Protein AF-A0A3S4M9G8-F1 (afdb_monomer)

pLDDT: mean 88.02, std 15.08, range [32.12, 98.81]

Foldseek 3Di:
DDPPPPPDDDFDDDFAADQVVQPFDPQLVVVQQVFKKFKFFPADFWKKKWKDAPNDIWIDTRHDTDDPQDFQQPVVVACVVCVVLVSVLVVVCVVVDAARMKMWIWGWFALDDPDPVADADPLGHGRWFLQHQHSDTYIATQWMWGQHPVRDIDTAARQVVVVSCVVSVNHHTDTPDIGGPVCSVPDDQQDADCRNVVVVHDDDPRNGTQWIKMAGRHCPPPVSTPGRSIHTHGDPVLVPDPRRGPGDRGGSVVSVVVVVVVVVVVVVD

Sequence (269 aa):
MNDTALTEFSGYEKMPDSLKKLGLNEGELSKMDKLKWVVTEKIHGANFSFAYENDTLRYAKRREYLDWKDDFFGFQLVVSELEDRMLSLFEHLRTAVSGVRYIVYGELFGGHYPHPEVSAVENVQAVQTGVYYTPDILFYAFDIAIVDESGLKNYMDYETAASYFEQFGISYVKPLFIGKFNEALNFNTRIDSPVPKELGLPDLEHNLIEGVVIKPYNLKDKELLSNRPVIKLKNPEFDEEEKFHKAEKWSLFRISLQKRKVFLLLQKN

Organism: Chryseobacterium gleum (NCBI:txid250)

InterPro domains:
  IPR021122 RNA ligase domain, REL/Rln2 [PF09414] (36-233)

Solvent-accessible surface area (backbone atoms only — not comparable to full-atom values): 15471 Å² total; per-residue (Å²): 133,90,89,80,84,82,82,77,81,79,54,74,80,87,65,39,74,46,73,86,71,63,74,70,53,75,72,46,54,64,52,49,67,74,40,48,25,30,28,24,67,37,79,67,43,43,57,32,31,47,36,40,40,90,97,36,82,44,41,28,44,53,86,45,76,54,58,95,86,57,79,56,73,51,50,64,62,42,44,76,72,41,47,71,41,50,52,53,46,51,57,50,43,59,76,73,44,87,54,57,33,41,32,43,36,28,35,36,29,23,12,38,41,101,44,98,89,47,75,79,45,86,79,49,58,36,55,36,32,58,46,66,51,33,29,53,64,46,62,34,35,75,46,36,36,36,22,34,92,88,65,54,76,42,72,58,27,46,54,62,38,50,54,51,27,63,76,45,74,45,57,51,66,60,74,77,41,76,43,50,41,72,58,58,77,64,55,79,40,93,40,61,56,61,59,21,56,76,73,73,44,80,89,65,87,86,30,42,29,52,16,32,35,38,33,52,25,70,56,80,65,69,82,73,42,100,54,86,73,49,33,34,48,70,19,71,74,51,78,70,45,75,65,45,72,67,53,66,93,65,43,52,68,57,51,57,51,52,49,52,52,52,53,58,55,65,76,74,112

Radius of gyration: 20.2 Å; Cα contacts (8 Å, |Δi|>4): 480; chains: 1; bounding box: 47×49×72 Å

Structure (mmCIF, N/CA/C/O backbone):
data_AF-A0A3S4M9G8-F1
#
_entry.id   AF-A0A3S4M9G8-F1
#
loop_
_atom_site.group_PDB
_atom_site.id
_atom_site.type_symbol
_atom_site.label_atom_id
_atom_site.label_alt_id
_atom_site.label_comp_id
_atom_site.label_asym_id
_atom_site.label_entity_id
_atom_site.label_seq_id
_atom_site.pdbx_PDB_ins_code
_atom_site.Cartn_x
_atom_site.Cartn_y
_atom_site.Cartn_z
_atom_site.occupancy
_atom_site.B_iso_or_equiv
_atom_site.auth_seq_id
_atom_site.auth_comp_id
_atom_site.auth_asym_id
_atom_site.auth_atom_id
_atom_site.pdbx_PDB_model_num
ATOM 1 N N . MET A 1 1 ? -16.554 32.911 11.480 1.00 36.47 1 MET A N 1
ATOM 2 C CA . MET A 1 1 ? -16.513 31.441 11.592 1.00 36.47 1 MET A CA 1
ATOM 3 C C . MET A 1 1 ? -15.194 31.037 10.967 1.00 36.47 1 MET A C 1
ATOM 5 O O . MET A 1 1 ? -15.006 31.315 9.793 1.00 36.47 1 MET A O 1
ATOM 9 N N . ASN A 1 2 ? -14.230 30.614 11.786 1.00 32.12 2 ASN A N 1
ATOM 10 C CA . ASN A 1 2 ? -12.863 30.342 11.338 1.00 32.12 2 ASN A CA 1
ATOM 11 C C . ASN A 1 2 ? -12.832 28.979 10.645 1.00 32.12 2 ASN A C 1
ATOM 13 O O . ASN A 1 2 ? -12.946 27.957 11.312 1.00 32.12 2 ASN A O 1
ATOM 17 N N . ASP A 1 3 ? -12.701 29.003 9.325 1.00 44.84 3 ASP A N 1
ATOM 18 C CA . ASP A 1 3 ? -12.727 27.846 8.429 1.00 44.84 3 ASP A CA 1
ATOM 19 C C . ASP A 1 3 ? -11.301 27.463 7.982 1.00 44.84 3 ASP A C 1
ATOM 21 O O . ASP A 1 3 ? -10.968 27.453 6.800 1.00 44.84 3 ASP A O 1
ATOM 25 N N . THR A 1 4 ? -10.387 27.265 8.939 1.00 42.91 4 THR A N 1
ATOM 26 C CA . THR A 1 4 ? -8.941 27.110 8.656 1.00 42.91 4 THR A CA 1
ATOM 27 C C . THR A 1 4 ? -8.249 26.015 9.473 1.00 42.91 4 THR A C 1
ATOM 29 O O . THR A 1 4 ? -7.106 26.181 9.892 1.00 42.91 4 THR A O 1
ATOM 32 N N . ALA A 1 5 ? -8.897 24.865 9.684 1.00 41.44 5 ALA A N 1
ATOM 33 C CA . ALA A 1 5 ? -8.265 23.750 10.405 1.00 41.44 5 ALA A CA 1
ATOM 34 C C . ALA A 1 5 ? -8.500 22.351 9.803 1.00 41.44 5 ALA A C 1
ATOM 36 O O . ALA A 1 5 ? -8.529 21.375 10.541 1.00 41.44 5 ALA A O 1
ATOM 37 N N . LEU A 1 6 ? -8.636 22.223 8.477 1.00 48.03 6 LEU A N 1
ATOM 38 C CA . LEU A 1 6 ? -8.724 20.904 7.816 1.00 48.03 6 LEU A CA 1
ATOM 39 C C . LEU A 1 6 ? -7.683 20.676 6.707 1.00 48.03 6 LEU A C 1
ATOM 41 O O . LEU A 1 6 ? -7.696 19.651 6.038 1.00 48.03 6 LEU A O 1
ATOM 45 N N . THR A 1 7 ? -6.711 21.572 6.524 1.00 50.12 7 THR A N 1
ATOM 46 C CA . THR A 1 7 ? -5.739 21.481 5.417 1.00 50.12 7 THR A CA 1
ATOM 47 C C . THR A 1 7 ? -4.443 20.741 5.737 1.00 50.12 7 THR A C 1
ATOM 49 O O . THR A 1 7 ? -3.573 20.665 4.870 1.00 50.12 7 THR A O 1
ATOM 52 N N . GLU A 1 8 ? -4.256 20.200 6.943 1.00 68.31 8 GLU A N 1
ATOM 53 C CA . GLU A 1 8 ? -2.979 19.559 7.259 1.00 68.31 8 GLU A CA 1
ATOM 54 C C . GLU A 1 8 ? -2.893 18.177 6.595 1.00 68.31 8 GLU A C 1
ATOM 56 O O . GLU A 1 8 ? -3.681 17.258 6.849 1.00 68.31 8 GLU A O 1
ATOM 61 N N . PHE A 1 9 ? -1.954 18.055 5.657 1.00 80.19 9 PHE A N 1
ATOM 62 C CA . PHE A 1 9 ? -1.581 16.788 5.048 1.00 80.19 9 PHE A CA 1
ATOM 63 C C . PHE A 1 9 ? -1.149 15.809 6.148 1.00 80.19 9 PHE A C 1
ATOM 65 O O . PHE A 1 9 ? -0.267 16.114 6.948 1.00 80.19 9 PHE A O 1
ATOM 72 N N . SER A 1 10 ? -1.736 14.612 6.170 1.00 76.25 10 SER A N 1
ATOM 73 C CA . SER A 1 10 ? -1.365 13.568 7.127 1.00 76.25 10 SER A CA 1
ATOM 74 C C . SER A 1 10 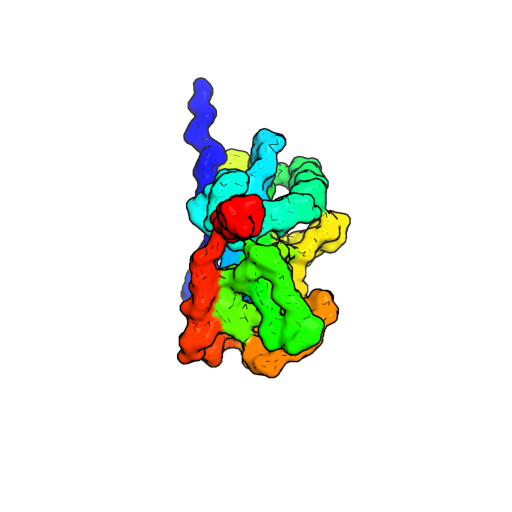? -0.643 12.444 6.398 1.00 76.25 10 SER A C 1
ATOM 76 O O . SER A 1 10 ? -1.274 11.588 5.783 1.00 76.25 10 SER A O 1
ATOM 78 N N . GLY A 1 11 ? 0.688 12.452 6.457 1.00 82.06 11 GLY A N 1
ATOM 79 C CA . GLY A 1 11 ? 1.515 11.420 5.834 1.00 82.06 11 GLY A CA 1
ATOM 80 C C . GLY A 1 11 ? 1.389 10.054 6.508 1.00 82.06 11 GLY A C 1
ATOM 81 O O . GLY A 1 11 ? 0.975 9.945 7.662 1.00 82.06 11 GLY A O 1
ATOM 82 N N . TYR A 1 12 ? 1.800 8.998 5.805 1.00 87.62 12 TYR A N 1
ATOM 83 C CA . TYR A 1 12 ? 1.860 7.654 6.384 1.00 87.62 12 TYR A CA 1
ATOM 84 C C . TYR A 1 12 ? 2.949 7.560 7.469 1.00 87.62 12 TYR A C 1
ATOM 86 O O . TYR A 1 12 ? 4.091 8.013 7.278 1.00 87.62 12 TYR A O 1
ATOM 94 N N . GLU A 1 13 ? 2.630 6.947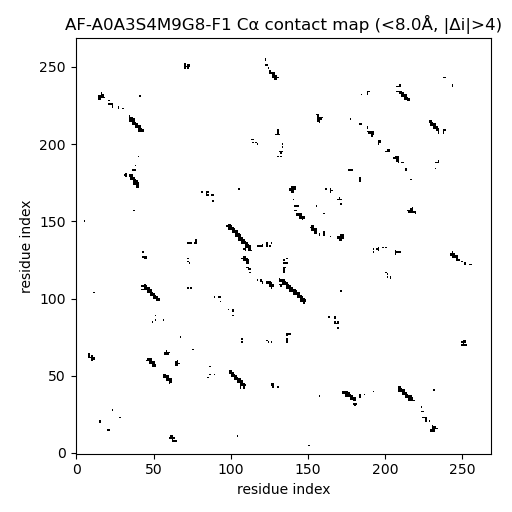 8.609 1.00 89.06 13 GLU A N 1
ATOM 95 C CA . GLU A 1 13 ? 3.522 6.858 9.766 1.00 89.06 13 GLU A CA 1
ATOM 96 C C . GLU A 1 13 ? 4.748 5.981 9.481 1.00 89.06 13 GLU A C 1
ATOM 98 O O . GLU A 1 13 ? 4.767 5.092 8.621 1.00 89.06 13 GLU A O 1
ATOM 103 N N . LYS A 1 14 ? 5.859 6.265 10.169 1.00 87.38 14 LYS A N 1
ATOM 104 C CA . LYS A 1 14 ? 7.031 5.385 10.109 1.00 87.38 14 LYS A CA 1
ATOM 105 C C . LYS A 1 14 ? 6.743 4.144 10.942 1.00 87.38 14 LYS A C 1
ATOM 107 O O . LYS A 1 14 ? 6.368 4.258 12.100 1.00 87.38 14 LYS A O 1
ATOM 112 N N . MET A 1 15 ? 6.982 2.976 10.357 1.00 88.81 15 MET A N 1
ATOM 113 C CA . MET A 1 15 ? 6.857 1.707 11.065 1.00 88.81 15 MET A CA 1
ATOM 114 C C . MET A 1 15 ? 8.166 1.397 11.807 1.00 88.81 15 MET A C 1
ATOM 116 O O . MET A 1 15 ? 9.235 1.460 11.177 1.00 88.81 15 MET A O 1
ATOM 120 N N . PRO A 1 16 ? 8.114 1.073 13.109 1.00 87.19 16 PRO A N 1
ATOM 121 C CA . PRO A 1 16 ? 9.275 0.596 13.843 1.00 87.19 16 PRO A CA 1
ATOM 122 C C . PRO A 1 16 ? 9.747 -0.765 13.320 1.00 87.19 16 PRO A C 1
ATOM 124 O O . PRO A 1 16 ? 8.974 -1.558 12.787 1.00 87.19 16 PRO A O 1
ATOM 127 N N . ASP A 1 17 ? 11.040 -1.028 13.484 1.00 85.12 17 ASP A N 1
ATOM 128 C CA . ASP A 1 17 ? 11.704 -2.285 13.102 1.00 85.12 17 ASP A CA 1
ATOM 129 C C . ASP A 1 17 ? 11.621 -3.377 14.186 1.00 85.12 17 ASP A C 1
ATOM 131 O O . ASP A 1 17 ? 12.183 -4.456 14.037 1.00 85.12 17 ASP A O 1
ATOM 135 N N . SER A 1 18 ? 10.988 -3.078 15.322 1.00 79.38 18 SER A N 1
ATOM 136 C CA . SER A 1 18 ? 10.934 -3.969 16.476 1.00 79.38 18 SER A CA 1
ATOM 137 C C . SER A 1 18 ? 9.804 -3.589 17.427 1.00 79.38 18 SER A C 1
ATOM 139 O O . SER A 1 18 ? 9.451 -2.418 17.578 1.00 79.38 18 SER A O 1
ATOM 141 N N . LEU A 1 19 ? 9.277 -4.588 18.135 1.00 74.19 19 LEU A N 1
ATOM 142 C CA . LEU A 1 19 ? 8.186 -4.418 19.100 1.00 74.19 19 LEU A CA 1
ATOM 143 C C . LEU A 1 19 ? 8.544 -3.522 20.280 1.00 74.19 19 LEU A C 1
ATOM 145 O O . LEU A 1 19 ? 7.701 -2.772 20.757 1.00 74.19 19 LEU A O 1
ATOM 149 N N . LYS A 1 20 ? 9.806 -3.549 20.725 1.00 76.00 20 LYS A N 1
ATOM 150 C CA . LYS A 1 20 ? 10.284 -2.693 21.823 1.00 76.00 20 LYS A CA 1
ATOM 151 C C . LYS A 1 20 ? 10.057 -1.206 21.534 1.00 76.00 20 LYS A C 1
ATOM 153 O O . LYS A 1 20 ? 9.892 -0.422 22.459 1.00 76.00 20 LYS A O 1
ATOM 158 N N . LYS A 1 21 ? 10.024 -0.824 20.253 1.00 80.12 21 LYS A N 1
ATOM 159 C CA . LYS A 1 21 ? 9.797 0.554 19.805 1.00 80.12 21 LYS A CA 1
ATOM 160 C C . LYS A 1 21 ? 8.313 0.920 19.662 1.00 80.12 21 LYS A C 1
ATOM 162 O O . LYS A 1 21 ? 8.032 2.076 19.375 1.00 80.12 21 LYS A O 1
ATOM 167 N N . LEU A 1 22 ? 7.377 -0.017 19.860 1.00 75.12 22 LEU A N 1
ATOM 168 C CA . LEU A 1 22 ? 5.933 0.270 19.863 1.00 75.12 22 LEU A CA 1
ATOM 169 C C . LEU A 1 22 ? 5.444 0.909 21.171 1.00 75.12 22 LEU A C 1
ATOM 171 O O . LEU A 1 22 ? 4.342 1.445 21.196 1.00 75.12 22 LEU A O 1
ATOM 175 N N . GLY A 1 23 ? 6.234 0.846 22.249 1.00 72.38 23 GLY A N 1
ATOM 176 C CA . GLY A 1 23 ? 5.880 1.468 23.530 1.00 72.38 23 GLY A CA 1
ATOM 177 C C . GLY A 1 23 ? 4.686 0.827 24.250 1.00 72.38 23 GLY A C 1
ATOM 178 O O . GLY A 1 23 ? 4.051 1.496 25.056 1.00 72.38 23 GLY A O 1
ATOM 179 N N . LEU A 1 24 ? 4.374 -0.440 23.958 1.00 74.69 24 LEU A N 1
ATOM 180 C CA . LEU A 1 24 ? 3.262 -1.171 24.577 1.00 74.69 24 LEU A CA 1
ATOM 181 C C . LEU A 1 24 ? 3.621 -1.656 25.988 1.00 74.69 24 LEU A C 1
ATOM 183 O O . LEU A 1 24 ? 4.756 -2.070 26.238 1.00 74.69 24 LEU A O 1
ATOM 187 N N . ASN A 1 25 ? 2.643 -1.648 26.895 1.00 78.56 25 ASN A N 1
ATOM 188 C CA . ASN A 1 25 ? 2.791 -2.215 28.238 1.00 78.56 25 ASN A CA 1
ATOM 189 C C . ASN A 1 25 ? 2.554 -3.743 28.261 1.00 78.56 25 ASN A C 1
ATOM 191 O O . ASN A 1 25 ? 2.052 -4.331 27.303 1.00 78.56 25 ASN A O 1
ATOM 195 N N . GLU A 1 26 ? 2.899 -4.410 29.370 1.00 76.81 26 GLU A N 1
ATOM 196 C CA . GLU A 1 26 ? 2.756 -5.874 29.513 1.00 76.81 26 GLU A CA 1
ATOM 197 C C . GLU A 1 26 ? 1.314 -6.370 29.315 1.00 76.81 26 GLU A C 1
ATOM 199 O O . GLU A 1 26 ? 1.084 -7.420 28.709 1.00 76.81 26 GLU A O 1
ATOM 204 N N . GLY A 1 27 ? 0.329 -5.594 29.774 1.00 80.06 27 GLY A N 1
ATOM 205 C CA . GLY A 1 27 ? -1.084 -5.907 29.584 1.00 80.06 27 GLY A CA 1
ATOM 206 C C . GLY A 1 27 ? -1.478 -5.901 28.108 1.00 80.06 27 GLY A C 1
ATOM 207 O O . GLY A 1 27 ? -2.194 -6.794 27.659 1.00 80.06 27 GLY A O 1
ATOM 208 N N . GLU A 1 28 ? -0.975 -4.943 27.333 1.00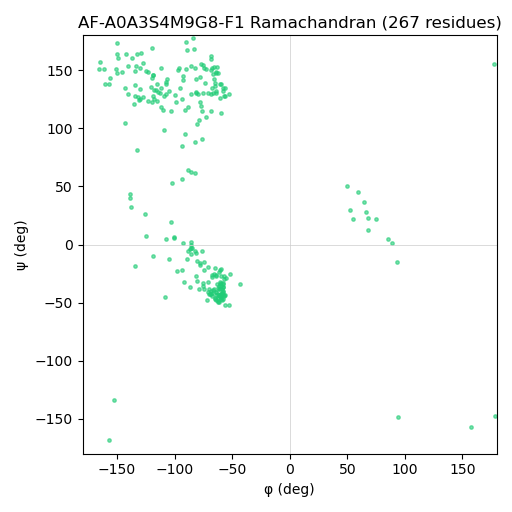 81.94 28 GLU A N 1
ATOM 209 C CA . GLU A 1 28 ? -1.196 -4.844 25.888 1.00 81.94 28 GLU A CA 1
ATOM 210 C C . GLU A 1 28 ? -0.503 -5.965 25.113 1.00 81.94 28 GLU A C 1
ATOM 212 O O . GLU A 1 28 ? -1.122 -6.553 24.227 1.00 81.94 28 GLU A O 1
ATOM 217 N N . LEU A 1 29 ? 0.724 -6.334 25.496 1.00 80.00 29 LEU A N 1
ATOM 218 C CA . LEU A 1 29 ? 1.431 -7.476 24.905 1.00 80.00 29 LEU A CA 1
ATOM 219 C C . LEU A 1 29 ? 0.613 -8.769 25.040 1.00 80.00 29 LEU A C 1
ATOM 221 O O . LEU A 1 29 ? 0.429 -9.487 24.061 1.00 80.00 29 LEU A O 1
ATOM 225 N N . SER A 1 30 ? 0.015 -9.019 26.211 1.00 82.75 30 SER A N 1
ATOM 226 C CA . SER A 1 30 ? -0.834 -10.205 26.417 1.00 82.75 30 SER A CA 1
ATOM 227 C C . SER A 1 30 ? -2.102 -10.222 25.547 1.00 82.75 30 SER A C 1
ATOM 229 O O . SER A 1 30 ? -2.641 -11.286 25.232 1.00 82.75 30 SER A O 1
ATOM 231 N N . LYS A 1 31 ? -2.603 -9.045 25.145 1.00 85.44 31 LYS A N 1
ATOM 232 C CA . LYS A 1 31 ? -3.753 -8.930 24.237 1.00 85.44 31 LYS A CA 1
ATOM 233 C C . LYS A 1 31 ? -3.353 -9.256 22.799 1.00 85.44 31 LYS A C 1
ATOM 235 O O . LYS A 1 31 ? -4.161 -9.837 22.079 1.00 85.44 31 LYS A O 1
ATOM 240 N N . MET A 1 32 ? -2.122 -8.935 22.391 1.00 83.44 32 MET A N 1
ATOM 241 C CA . MET A 1 32 ? -1.612 -9.212 21.041 1.00 83.44 32 MET A CA 1
ATOM 242 C C . MET A 1 32 ? -1.586 -10.707 20.718 1.00 83.44 32 MET A C 1
ATOM 244 O O . MET A 1 32 ? -1.904 -11.084 19.590 1.00 83.44 32 MET A O 1
ATOM 248 N N . ASP A 1 33 ? -1.291 -11.551 21.708 1.00 83.69 33 ASP A N 1
ATOM 249 C CA . ASP A 1 33 ? -1.268 -13.013 21.557 1.00 83.69 33 ASP A CA 1
ATOM 250 C C . ASP A 1 33 ? -2.644 -13.616 21.234 1.00 83.69 33 ASP A C 1
ATOM 252 O O . ASP A 1 33 ? -2.733 -14.730 20.714 1.00 83.69 33 ASP A O 1
ATOM 256 N N . LYS A 1 34 ? -3.728 -12.884 21.522 1.00 86.44 34 LYS A N 1
ATOM 257 C CA . LYS A 1 34 ? -5.107 -13.305 21.233 1.00 86.44 34 LYS A CA 1
ATOM 258 C C . LYS A 1 34 ? -5.579 -12.885 19.841 1.00 86.44 34 LYS A C 1
ATOM 260 O O . LYS A 1 34 ? -6.627 -13.351 19.395 1.00 86.44 34 LYS A O 1
ATOM 265 N N . LEU A 1 35 ? -4.843 -12.001 19.168 1.00 91.19 35 LEU A N 1
ATOM 266 C CA . LEU A 1 35 ? -5.179 -11.519 17.832 1.00 91.19 35 LEU A CA 1
ATOM 267 C C . LEU A 1 35 ? -4.632 -12.465 16.761 1.00 91.19 35 LEU A C 1
ATOM 269 O O . LEU A 1 35 ? -3.608 -13.125 16.944 1.00 91.19 35 LEU A O 1
ATOM 273 N N . LYS A 1 36 ? -5.292 -12.481 15.600 1.00 95.56 36 LYS A N 1
ATOM 274 C CA . LYS A 1 36 ? -4.680 -12.994 14.373 1.00 95.56 36 LYS A CA 1
ATOM 275 C C . LYS A 1 36 ? -3.800 -11.912 13.767 1.00 95.56 36 LYS A C 1
ATOM 277 O O . LYS A 1 36 ? -4.159 -10.735 13.768 1.00 95.56 36 LYS A O 1
ATOM 282 N N . TRP A 1 37 ? -2.677 -12.330 13.213 1.00 97.00 37 TRP A N 1
ATOM 283 C CA . TRP A 1 37 ? -1.676 -11.465 12.609 1.00 97.00 37 TRP A CA 1
ATOM 284 C C . TRP A 1 37 ? -1.512 -11.801 11.143 1.00 97.00 37 TRP A C 1
ATOM 286 O O . TRP A 1 37 ? -1.617 -12.966 10.768 1.00 97.00 37 TRP A O 1
ATOM 296 N N . VAL A 1 38 ? -1.248 -10.781 10.335 1.00 98.50 38 VAL A N 1
ATOM 297 C CA . VAL A 1 38 ? -0.925 -10.922 8.920 1.00 98.50 38 VAL A CA 1
ATOM 298 C C . VAL A 1 38 ? 0.504 -10.462 8.670 1.00 98.50 38 VAL A C 1
ATOM 300 O O . VAL A 1 38 ? 0.947 -9.443 9.208 1.00 98.50 38 VAL A O 1
ATOM 303 N N . VAL A 1 39 ? 1.209 -11.229 7.848 1.00 98.62 39 VAL A N 1
ATOM 304 C CA . VAL A 1 39 ? 2.505 -10.885 7.272 1.00 98.62 39 VAL A CA 1
ATOM 305 C C . VAL A 1 39 ? 2.276 -10.617 5.794 1.00 98.62 39 VAL A C 1
ATOM 307 O O . VAL A 1 39 ? 1.694 -11.440 5.089 1.00 98.62 39 VAL A O 1
ATOM 310 N N . THR A 1 40 ? 2.737 -9.466 5.333 1.00 98.69 40 THR A N 1
ATOM 311 C CA . THR A 1 40 ? 2.693 -9.056 3.924 1.00 98.69 40 THR A CA 1
ATOM 312 C C . THR A 1 40 ? 4.096 -8.707 3.469 1.00 98.69 40 THR A C 1
ATOM 314 O O . THR A 1 40 ? 4.899 -8.249 4.287 1.00 98.69 40 THR A O 1
ATOM 317 N N . GLU A 1 41 ? 4.404 -8.909 2.190 1.00 98.50 41 GLU A N 1
ATOM 318 C CA . GLU A 1 41 ? 5.670 -8.431 1.645 1.00 98.50 41 GLU A CA 1
ATOM 319 C C . GLU A 1 41 ? 5.775 -6.915 1.831 1.00 98.50 41 GLU A C 1
ATOM 321 O O . GLU A 1 41 ? 4.833 -6.160 1.579 1.00 98.50 41 GLU A O 1
ATOM 326 N N . LYS A 1 42 ? 6.938 -6.447 2.279 1.00 97.62 42 LYS A N 1
ATOM 327 C CA . LYS A 1 42 ? 7.242 -5.026 2.261 1.00 97.62 42 LYS A CA 1
ATOM 328 C C . LYS A 1 42 ? 7.735 -4.667 0.859 1.00 97.62 42 LYS A C 1
ATOM 330 O O . LYS A 1 42 ? 8.938 -4.674 0.622 1.00 97.62 42 LYS A O 1
ATOM 335 N N . ILE A 1 43 ? 6.802 -4.328 -0.030 1.00 98.00 43 ILE A N 1
ATOM 336 C CA . ILE A 1 43 ? 7.122 -3.898 -1.397 1.00 98.00 43 ILE A CA 1
ATOM 337 C C . ILE A 1 43 ? 8.145 -2.754 -1.362 1.00 98.00 43 ILE A C 1
ATOM 339 O O . ILE A 1 43 ? 7.993 -1.769 -0.631 1.00 98.00 43 ILE A O 1
ATOM 343 N N . HIS A 1 44 ? 9.202 -2.920 -2.149 1.00 96.44 44 HIS A N 1
ATOM 344 C CA . HIS A 1 44 ? 10.298 -1.975 -2.286 1.00 96.44 44 HIS A CA 1
ATOM 345 C C . HIS A 1 44 ? 10.008 -0.999 -3.426 1.00 96.44 44 HIS A C 1
ATOM 347 O O . HIS A 1 44 ? 10.268 -1.283 -4.594 1.00 96.44 44 HIS A O 1
ATOM 353 N N . GLY A 1 45 ? 9.445 0.156 -3.088 1.00 96.94 45 GLY A N 1
ATOM 354 C CA . GLY A 1 45 ? 9.058 1.158 -4.070 1.00 96.94 45 GLY A CA 1
ATOM 355 C C . GLY A 1 45 ? 9.072 2.569 -3.495 1.00 96.94 45 GLY A C 1
ATOM 356 O O . GLY A 1 45 ? 10.036 2.998 -2.846 1.00 96.94 45 GLY A O 1
ATOM 357 N N . ALA A 1 46 ? 8.005 3.307 -3.778 1.00 96.88 46 ALA A N 1
ATOM 358 C CA . ALA A 1 46 ? 7.750 4.620 -3.223 1.00 96.88 46 ALA A CA 1
ATOM 359 C C . ALA A 1 46 ? 6.325 4.706 -2.668 1.00 96.88 46 ALA A C 1
ATOM 361 O O . ALA A 1 46 ? 5.345 4.518 -3.388 1.00 96.88 46 ALA A O 1
ATOM 362 N N . ASN A 1 47 ? 6.207 5.065 -1.389 1.00 97.88 47 ASN A N 1
ATOM 363 C CA . ASN A 1 47 ? 4.910 5.281 -0.759 1.00 97.88 47 ASN A CA 1
ATOM 364 C C . ASN A 1 47 ? 4.077 6.326 -1.517 1.00 97.88 47 ASN A C 1
ATOM 366 O O . ASN A 1 47 ? 4.525 7.460 -1.728 1.00 97.88 47 ASN A O 1
ATOM 370 N N . PHE A 1 48 ? 2.849 5.934 -1.842 1.00 98.25 48 PHE A N 1
ATOM 371 C CA . PHE A 1 48 ? 1.880 6.727 -2.582 1.00 98.25 48 PHE A CA 1
ATOM 372 C C . PHE A 1 48 ? 0.483 6.535 -1.994 1.00 98.25 48 PHE A C 1
ATOM 374 O O . PHE A 1 48 ? 0.182 5.505 -1.385 1.00 98.25 48 PHE A O 1
ATOM 381 N N . SER A 1 49 ? -0.380 7.528 -2.157 1.00 98.31 49 SER A N 1
ATOM 382 C CA . SER A 1 49 ? -1.754 7.434 -1.682 1.00 98.31 49 SER A CA 1
ATOM 383 C C . SER A 1 49 ? -2.723 8.232 -2.527 1.00 98.31 49 SER A C 1
ATOM 385 O O . SER A 1 49 ? -2.401 9.329 -2.989 1.00 98.31 49 SER A O 1
ATOM 387 N N . PHE A 1 50 ? -3.938 7.704 -2.607 1.00 98.31 50 PHE A N 1
ATOM 388 C CA . PHE A 1 50 ? -5.126 8.422 -3.043 1.00 98.31 50 PHE A CA 1
ATOM 389 C C . PHE A 1 50 ? -5.849 8.944 -1.802 1.00 98.31 50 PHE A C 1
ATOM 391 O O . PHE A 1 50 ? -6.006 8.204 -0.829 1.00 98.31 50 PHE A O 1
ATOM 398 N N . ALA A 1 51 ? -6.283 10.199 -1.823 1.00 97.44 51 ALA A N 1
ATOM 399 C CA . ALA A 1 51 ? -7.042 10.819 -0.746 1.00 97.44 51 ALA A CA 1
ATOM 400 C C . ALA A 1 51 ? -8.288 11.503 -1.309 1.00 97.44 51 ALA A C 1
ATOM 402 O O . ALA A 1 51 ? -8.194 12.234 -2.289 1.00 97.44 51 ALA A O 1
ATOM 403 N N . TYR A 1 52 ? -9.432 11.290 -0.673 1.00 96.81 52 TYR A N 1
ATOM 404 C CA . TYR A 1 52 ? -10.707 11.876 -1.056 1.00 96.81 52 TYR A CA 1
ATOM 405 C C . TYR A 1 52 ? -11.269 12.725 0.078 1.00 96.81 52 TYR A C 1
ATOM 407 O O . TYR A 1 52 ? -11.438 12.243 1.200 1.00 96.81 52 TYR A O 1
ATOM 415 N N . GLU A 1 53 ? -11.515 13.998 -0.216 1.00 93.81 53 GLU A N 1
ATOM 416 C CA . GLU A 1 53 ? -12.001 15.010 0.723 1.00 93.81 53 GLU A CA 1
ATOM 417 C C . GLU A 1 53 ? -12.685 16.126 -0.071 1.00 93.81 53 GLU A C 1
ATOM 419 O O . GLU A 1 53 ? -12.167 16.545 -1.106 1.00 93.81 53 GLU A O 1
ATOM 424 N N . ASN A 1 54 ? -13.830 16.623 0.410 1.00 91.38 54 ASN A N 1
ATOM 425 C CA . ASN A 1 54 ? -14.587 17.714 -0.225 1.00 91.38 54 ASN A CA 1
ATOM 426 C C . ASN A 1 54 ? -14.831 17.486 -1.731 1.00 91.38 54 ASN A C 1
ATOM 428 O O . ASN A 1 54 ? -14.486 18.331 -2.560 1.00 91.38 54 ASN A O 1
ATOM 432 N N . ASP A 1 55 ? -15.343 16.301 -2.079 1.00 92.06 55 ASP A N 1
ATOM 433 C CA . ASP A 1 55 ? -15.625 15.872 -3.459 1.00 92.06 55 ASP A CA 1
ATOM 434 C C . ASP A 1 55 ? -14.416 15.957 -4.412 1.00 92.06 55 ASP A C 1
ATOM 436 O O . ASP A 1 55 ? -14.555 16.043 -5.631 1.00 92.06 55 ASP A O 1
ATOM 440 N N . THR A 1 56 ? -13.202 15.953 -3.856 1.00 94.44 56 THR A N 1
ATOM 441 C CA . THR A 1 56 ? -11.957 16.105 -4.604 1.00 94.44 56 THR A CA 1
ATOM 442 C C . THR A 1 56 ? -11.043 14.918 -4.344 1.00 94.44 56 THR A C 1
ATOM 444 O O . THR A 1 56 ? -10.651 14.655 -3.204 1.00 94.44 56 THR A O 1
ATOM 447 N N . LEU A 1 57 ? -10.644 14.237 -5.419 1.00 95.94 57 LEU A N 1
ATOM 448 C CA . LEU A 1 57 ? -9.577 13.247 -5.381 1.00 95.94 57 LEU A CA 1
ATOM 449 C C . LEU A 1 57 ? -8.213 13.943 -5.447 1.00 95.94 57 LEU A C 1
ATOM 451 O O . LEU A 1 57 ? -7.965 14.802 -6.293 1.00 95.94 57 LEU A O 1
ATOM 455 N N . ARG A 1 58 ? -7.320 13.569 -4.536 1.00 96.12 58 ARG A N 1
ATOM 456 C CA . ARG A 1 58 ? -5.946 14.060 -4.437 1.00 96.12 58 ARG A CA 1
ATOM 457 C C . ARG A 1 58 ? -4.971 12.896 -4.388 1.00 96.12 58 ARG A C 1
ATOM 459 O O . ARG A 1 58 ? -5.300 11.802 -3.930 1.00 96.12 58 ARG A O 1
ATOM 466 N N . TYR A 1 59 ? -3.741 13.172 -4.794 1.00 96.75 59 TYR A N 1
ATOM 467 C CA . TYR A 1 59 ? -2.644 12.211 -4.813 1.00 96.75 59 TYR A CA 1
ATOM 468 C C . TYR A 1 59 ? -1.545 12.704 -3.894 1.00 96.75 59 TYR A C 1
ATOM 470 O O . TYR A 1 59 ? -1.324 13.910 -3.793 1.00 96.75 59 TYR A O 1
ATOM 478 N N . ALA A 1 60 ? -0.841 11.803 -3.226 1.00 96.88 60 ALA A N 1
ATOM 479 C CA . ALA A 1 60 ? 0.263 12.200 -2.373 1.00 96.88 60 ALA A CA 1
ATOM 480 C C . ALA A 1 60 ? 1.389 11.182 -2.375 1.00 96.88 60 ALA A C 1
ATOM 482 O O . ALA A 1 60 ? 1.169 9.975 -2.460 1.00 96.88 60 ALA A O 1
ATOM 483 N N . LYS A 1 61 ? 2.603 11.698 -2.203 1.00 95.25 61 LYS A N 1
ATOM 484 C CA . LYS A 1 61 ? 3.733 10.920 -1.698 1.00 95.25 61 LYS A CA 1
ATOM 485 C C . LYS A 1 61 ? 3.763 11.041 -0.179 1.00 95.25 61 LYS A C 1
ATOM 487 O O . LYS A 1 61 ? 3.061 11.852 0.416 1.00 95.25 61 LYS A O 1
ATOM 492 N N . ARG A 1 62 ? 4.656 10.297 0.470 1.00 92.38 62 ARG A N 1
ATOM 493 C CA . ARG A 1 62 ? 4.738 10.191 1.939 1.00 92.38 62 ARG A CA 1
ATOM 494 C C . ARG A 1 62 ? 4.593 11.493 2.747 1.00 92.38 62 ARG A C 1
ATOM 496 O O . ARG A 1 62 ? 4.144 11.434 3.888 1.00 92.38 62 ARG A O 1
ATOM 503 N N . ARG A 1 63 ? 5.073 12.628 2.229 1.00 90.38 63 ARG A N 1
ATOM 504 C CA . ARG A 1 63 ? 5.221 13.884 2.986 1.00 90.38 63 ARG A CA 1
ATOM 505 C C . ARG A 1 63 ? 4.406 15.061 2.460 1.00 90.38 63 ARG A C 1
ATOM 507 O O . ARG A 1 63 ? 4.371 16.074 3.146 1.00 90.38 63 ARG A O 1
ATOM 514 N N . GLU A 1 64 ? 3.796 14.948 1.287 1.00 93.94 64 GLU A N 1
ATOM 515 C CA . GLU A 1 64 ? 3.055 16.051 0.672 1.00 93.94 64 GLU A CA 1
ATOM 516 C C . GLU A 1 64 ? 2.150 15.548 -0.457 1.00 93.94 64 GLU A C 1
ATOM 518 O O . GLU A 1 64 ? 2.404 14.492 -1.052 1.00 93.94 64 GLU A O 1
ATOM 523 N N . TYR A 1 65 ? 1.112 16.334 -0.752 1.00 95.81 65 TYR A N 1
ATOM 524 C CA . TYR A 1 65 ? 0.299 16.163 -1.951 1.00 95.81 65 TYR A CA 1
ATOM 525 C C . TYR A 1 65 ? 1.136 16.386 -3.215 1.00 95.81 65 TYR A C 1
ATOM 527 O O . TYR A 1 65 ? 2.141 17.093 -3.193 1.00 95.81 65 TYR A O 1
ATOM 535 N N . LEU A 1 66 ? 0.711 15.748 -4.298 1.00 95.31 66 LEU A N 1
ATOM 536 C CA . LEU A 1 66 ? 1.306 15.852 -5.620 1.00 95.31 66 LEU A CA 1
ATOM 537 C C . LEU A 1 66 ? 0.394 16.669 -6.527 1.00 95.31 66 LEU A C 1
ATOM 539 O O . LEU A 1 66 ? -0.820 16.451 -6.561 1.00 95.31 66 LEU A O 1
ATOM 543 N N . ASP A 1 67 ? 1.002 17.540 -7.318 1.00 94.75 67 ASP A N 1
ATOM 544 C CA . ASP A 1 67 ? 0.365 18.135 -8.482 1.00 94.75 67 ASP A CA 1
ATOM 545 C C . ASP A 1 67 ? 0.458 17.183 -9.678 1.00 94.75 67 ASP A C 1
ATOM 547 O O . ASP A 1 67 ? 1.418 16.431 -9.834 1.00 94.75 67 ASP A O 1
ATOM 551 N N . TRP A 1 68 ? -0.499 17.254 -10.607 1.00 92.88 68 TRP A N 1
ATOM 552 C CA . TRP A 1 68 ? -0.494 16.395 -11.803 1.00 92.88 68 TRP A CA 1
ATOM 553 C C . TRP A 1 68 ? 0.799 16.496 -12.635 1.00 92.88 68 TRP A C 1
ATOM 555 O O . TRP A 1 68 ? 1.198 15.545 -13.307 1.00 92.88 68 TRP A O 1
ATOM 565 N N . LYS A 1 69 ? 1.462 17.657 -12.600 1.00 92.50 69 LYS A N 1
ATOM 566 C CA . LYS A 1 69 ? 2.716 17.917 -13.325 1.00 92.50 69 LYS A CA 1
ATOM 567 C C . LYS A 1 69 ? 3.963 17.473 -12.560 1.00 92.50 69 LYS A C 1
ATOM 569 O O . LYS A 1 69 ? 5.061 17.617 -13.101 1.00 92.50 69 LYS A O 1
ATOM 574 N N . ASP A 1 70 ? 3.809 16.972 -11.337 1.00 92.12 70 ASP A N 1
ATOM 575 C CA . ASP A 1 70 ? 4.936 16.518 -10.542 1.00 92.12 70 ASP A CA 1
ATOM 576 C C . ASP A 1 70 ? 5.594 15.291 -11.151 1.00 92.12 70 ASP A C 1
ATOM 578 O O . ASP A 1 70 ? 4.977 14.410 -11.760 1.00 92.12 70 ASP A O 1
ATOM 582 N N . ASP A 1 71 ? 6.901 15.250 -10.949 1.00 91.44 71 ASP A N 1
ATOM 583 C CA . ASP A 1 71 ? 7.754 14.186 -11.423 1.00 91.44 71 ASP A CA 1
ATOM 584 C C . ASP A 1 71 ? 7.928 13.131 -10.331 1.00 91.44 71 ASP A C 1
ATOM 586 O O . ASP A 1 71 ? 8.856 13.193 -9.520 1.00 91.44 71 ASP A O 1
ATOM 590 N N . PHE A 1 72 ? 6.978 12.199 -10.258 1.00 94.75 72 PHE A N 1
ATOM 591 C CA . PHE A 1 72 ? 6.953 11.168 -9.225 1.00 94.75 72 PHE A CA 1
ATOM 592 C C . PHE A 1 72 ? 6.705 9.788 -9.834 1.00 94.75 72 PHE A C 1
ATOM 594 O O . PHE A 1 72 ? 5.580 9.301 -9.864 1.00 94.75 72 PHE A O 1
ATOM 601 N N . PHE A 1 73 ? 7.776 9.180 -10.355 1.00 94.31 73 PHE A N 1
ATOM 602 C CA . PHE A 1 73 ? 7.818 7.777 -10.798 1.00 94.31 73 PHE A CA 1
ATOM 603 C C . PHE A 1 73 ? 6.706 7.362 -11.778 1.00 94.31 73 PHE A C 1
ATOM 605 O O . PHE A 1 73 ? 6.271 6.216 -11.779 1.00 94.31 73 PHE A O 1
ATOM 612 N N . GLY A 1 74 ? 6.212 8.295 -12.595 1.00 93.06 74 GLY A N 1
ATOM 613 C CA . GLY A 1 74 ? 5.120 8.021 -13.528 1.00 93.06 74 GLY A CA 1
ATOM 614 C C . GLY A 1 74 ? 3.780 7.704 -12.856 1.00 93.06 74 GLY A C 1
ATOM 615 O O . GLY A 1 74 ? 2.976 6.997 -13.457 1.00 93.06 74 GLY A O 1
ATOM 616 N N . PHE A 1 75 ? 3.511 8.219 -11.646 1.00 96.31 75 PHE A N 1
ATOM 617 C CA . PHE A 1 75 ? 2.257 7.977 -10.914 1.00 96.31 75 PHE A CA 1
ATOM 618 C C . PHE A 1 75 ? 0.991 8.260 -11.738 1.00 96.31 75 PHE A C 1
ATOM 620 O O . PHE A 1 75 ? -0.051 7.663 -11.488 1.00 96.31 75 PHE A O 1
ATOM 627 N N . GLN A 1 76 ? 1.078 9.130 -12.747 1.00 96.25 76 GLN A N 1
ATOM 628 C CA . GLN A 1 76 ? -0.004 9.419 -13.686 1.00 96.25 76 GLN A CA 1
ATOM 629 C C . GLN A 1 76 ? -0.495 8.167 -14.430 1.00 96.25 76 GLN A C 1
ATOM 631 O O . GLN A 1 76 ? -1.686 8.076 -14.719 1.00 96.25 76 GLN A O 1
ATOM 636 N N . LEU A 1 77 ? 0.392 7.207 -14.725 1.00 95.81 77 LEU A N 1
ATOM 637 C CA . LEU A 1 77 ? 0.034 5.934 -15.363 1.00 95.81 77 LEU A CA 1
ATOM 638 C C . LEU A 1 77 ? -0.916 5.133 -14.465 1.00 95.81 77 LEU A C 1
ATOM 640 O O . LEU A 1 77 ? -1.970 4.695 -14.910 1.00 95.81 77 LEU A O 1
ATOM 644 N N . VAL A 1 78 ? -0.577 5.047 -13.178 1.00 97.19 78 VAL A N 1
ATOM 645 C CA . VAL A 1 78 ? -1.380 4.364 -12.158 1.00 97.19 78 VAL A CA 1
ATOM 646 C C . VAL A 1 78 ? -2.693 5.096 -11.892 1.00 97.19 78 VAL A C 1
ATOM 648 O O . VAL A 1 78 ? -3.740 4.461 -11.798 1.00 97.19 78 VAL A O 1
ATOM 651 N N . VAL A 1 79 ? -2.661 6.428 -11.773 1.00 96.88 79 VAL A N 1
ATOM 652 C CA . VAL A 1 79 ? -3.880 7.223 -11.561 1.00 96.88 79 VAL A CA 1
ATOM 653 C C . VAL A 1 79 ? -4.854 7.014 -12.716 1.00 96.88 79 VAL A C 1
ATOM 655 O O . VAL A 1 79 ? -6.012 6.707 -12.464 1.00 96.88 79 VAL A O 1
ATOM 658 N N . SER A 1 80 ? -4.372 7.084 -13.961 1.00 95.19 80 SER A N 1
ATOM 659 C CA . SER A 1 80 ? -5.217 6.916 -15.151 1.00 95.19 80 SER A CA 1
ATOM 660 C C . SER A 1 80 ? -5.916 5.552 -15.202 1.00 95.19 80 SER A C 1
ATOM 662 O O . SER A 1 80 ? -6.974 5.436 -15.811 1.00 95.19 80 SER A O 1
ATOM 664 N N . GLU A 1 81 ? -5.339 4.515 -14.586 1.00 95.94 81 GLU A N 1
ATOM 665 C CA . GLU A 1 81 ? -5.939 3.178 -14.523 1.00 95.94 81 GLU A CA 1
ATOM 666 C C . GLU A 1 81 ? -6.910 3.004 -13.339 1.00 95.94 81 GLU A C 1
ATOM 668 O O . GLU A 1 81 ? -7.911 2.290 -13.446 1.00 95.94 81 GLU A O 1
ATOM 673 N N . LEU A 1 82 ? -6.604 3.618 -12.191 1.00 97.25 82 LEU A N 1
ATOM 674 C CA . LEU A 1 82 ? -7.271 3.326 -10.917 1.00 97.25 82 LEU A CA 1
ATOM 675 C C . LEU A 1 82 ? -8.277 4.386 -10.459 1.00 97.25 82 LEU A C 1
ATOM 677 O O . LEU A 1 82 ? -9.039 4.103 -9.535 1.00 97.25 82 LEU A O 1
ATOM 681 N N . GLU A 1 83 ? -8.300 5.574 -11.064 1.00 96.31 83 GLU A N 1
ATOM 682 C CA . GLU A 1 83 ? -9.099 6.721 -10.607 1.00 96.31 83 GLU A CA 1
ATOM 683 C C . GLU A 1 83 ? -10.582 6.378 -10.404 1.00 96.31 83 GLU A C 1
ATOM 685 O O . GLU A 1 83 ? -11.095 6.551 -9.298 1.00 96.31 83 GLU A O 1
ATOM 690 N N . ASP A 1 84 ? -11.244 5.782 -11.398 1.00 97.69 84 ASP A N 1
ATOM 691 C CA . ASP A 1 84 ? -12.669 5.424 -11.306 1.00 97.69 84 ASP A CA 1
ATOM 692 C C . ASP A 1 84 ? -12.957 4.405 -10.189 1.00 97.69 84 ASP A C 1
ATOM 694 O O . ASP A 1 84 ? -13.976 4.486 -9.491 1.00 97.69 84 ASP A O 1
ATOM 698 N N . ARG A 1 85 ? -12.045 3.443 -9.983 1.00 98.50 85 ARG A N 1
ATOM 699 C CA . ARG A 1 85 ? -12.169 2.420 -8.929 1.00 98.50 85 ARG A CA 1
ATOM 700 C C . ARG A 1 85 ? -11.970 3.036 -7.546 1.00 98.50 85 ARG A C 1
ATOM 702 O O . ARG A 1 85 ? -12.720 2.722 -6.623 1.00 98.50 85 ARG A O 1
ATOM 709 N N . MET A 1 86 ? -11.002 3.943 -7.417 1.00 98.38 86 MET A N 1
ATOM 710 C CA . MET A 1 86 ? -10.737 4.685 -6.182 1.00 98.38 86 MET A CA 1
ATOM 711 C C . MET A 1 86 ? -11.909 5.596 -5.822 1.00 98.38 86 MET A C 1
ATOM 713 O O . MET A 1 86 ? -12.365 5.565 -4.682 1.00 98.38 86 MET A O 1
ATOM 717 N N . LEU A 1 87 ? -12.447 6.351 -6.785 1.00 98.31 87 LEU A N 1
ATOM 718 C CA . LEU A 1 87 ? -13.637 7.180 -6.583 1.00 98.31 87 LEU A CA 1
ATOM 719 C C . LEU A 1 87 ? -14.830 6.339 -6.126 1.00 98.31 87 LEU A C 1
ATOM 721 O O . LEU A 1 87 ? -15.467 6.672 -5.130 1.00 98.31 87 LEU A O 1
ATOM 725 N N . SER A 1 88 ? -15.083 5.208 -6.790 1.00 98.44 88 SER A N 1
ATOM 726 C CA . SER A 1 88 ? -16.167 4.293 -6.413 1.00 98.44 88 SER A CA 1
ATOM 727 C C . SER A 1 88 ? -16.009 3.763 -4.983 1.00 98.44 88 SER A C 1
ATOM 729 O O . SER A 1 88 ? -16.982 3.734 -4.225 1.00 98.44 88 SER A O 1
ATOM 731 N N . LEU A 1 89 ? -14.787 3.384 -4.590 1.00 98.69 89 LEU A N 1
ATOM 732 C CA . LEU A 1 89 ? -14.484 2.963 -3.223 1.00 98.69 89 LEU A CA 1
ATOM 733 C C . LEU A 1 89 ? -14.729 4.099 -2.222 1.00 98.69 89 LEU A C 1
ATOM 735 O O . LEU A 1 89 ? -15.371 3.881 -1.198 1.00 98.69 89 LEU A O 1
ATOM 739 N N . PHE A 1 90 ? -14.227 5.305 -2.486 1.00 98.50 90 PHE A N 1
ATOM 740 C CA . PHE A 1 90 ? -14.356 6.423 -1.551 1.00 98.50 90 PHE A CA 1
ATOM 741 C C . PHE A 1 90 ? -15.797 6.890 -1.380 1.00 98.50 90 PHE A C 1
ATOM 743 O O . PHE A 1 90 ? -16.217 7.156 -0.256 1.00 98.50 90 PHE A O 1
ATOM 750 N N . GLU A 1 91 ? -16.570 6.921 -2.461 1.00 97.56 91 GLU A N 1
ATOM 751 C CA . GLU A 1 91 ? -18.002 7.197 -2.404 1.00 97.56 91 GLU A CA 1
ATOM 752 C C . GLU A 1 91 ? -18.740 6.158 -1.564 1.00 97.56 91 GLU A C 1
ATOM 754 O O . GLU A 1 91 ? -19.535 6.508 -0.690 1.00 97.56 91 GLU A O 1
ATOM 759 N N . HIS A 1 92 ? -18.414 4.877 -1.745 1.00 98.25 92 HIS A N 1
ATOM 760 C CA . HIS A 1 92 ? -18.970 3.824 -0.910 1.00 98.25 92 HIS A CA 1
ATOM 761 C C . HIS A 1 92 ? -18.590 4.003 0.567 1.00 98.25 92 HIS A C 1
ATOM 763 O O . HIS A 1 92 ? -19.467 4.006 1.433 1.00 98.25 92 HIS A O 1
ATOM 769 N N . LEU A 1 93 ? -17.305 4.216 0.862 1.00 97.75 93 LEU A N 1
ATOM 770 C CA . LEU A 1 93 ? -16.811 4.426 2.224 1.00 97.75 93 LEU A CA 1
ATOM 771 C C . LEU A 1 93 ? -17.484 5.617 2.904 1.00 97.75 93 LEU A C 1
ATOM 773 O O . LEU A 1 93 ? -17.874 5.493 4.062 1.00 97.75 93 LEU A O 1
ATOM 777 N N . ARG A 1 94 ? -17.690 6.721 2.177 1.00 96.12 94 ARG A N 1
ATOM 778 C CA . ARG A 1 94 ? -18.378 7.918 2.676 1.00 96.12 94 ARG A CA 1
ATOM 779 C C . ARG A 1 94 ? -19.807 7.641 3.131 1.00 96.12 94 ARG A C 1
ATOM 781 O O . ARG A 1 94 ? -20.283 8.268 4.072 1.00 96.12 94 ARG A O 1
ATOM 788 N N . THR A 1 95 ? -20.491 6.696 2.487 1.00 96.12 95 THR A N 1
ATOM 789 C CA . THR A 1 95 ? -21.835 6.269 2.912 1.00 96.12 95 THR A CA 1
ATOM 790 C C . THR A 1 95 ? -21.816 5.258 4.058 1.00 96.12 95 THR A C 1
ATOM 792 O O . THR A 1 95 ? -22.776 5.182 4.821 1.00 96.12 95 THR A O 1
ATOM 795 N N . ALA A 1 96 ? -20.740 4.478 4.184 1.00 95.31 96 ALA A N 1
ATOM 796 C CA . ALA A 1 96 ? -20.644 3.368 5.129 1.00 95.31 96 ALA A CA 1
ATOM 797 C C . ALA A 1 96 ? -20.045 3.767 6.488 1.00 95.31 96 ALA A C 1
ATOM 799 O O . ALA A 1 96 ? -20.387 3.172 7.510 1.00 95.31 96 ALA A O 1
ATOM 800 N N . VAL A 1 97 ? -19.133 4.741 6.514 1.00 93.44 97 VAL A N 1
ATOM 801 C CA . VAL A 1 97 ? -18.386 5.148 7.708 1.00 93.44 97 VAL A CA 1
ATOM 802 C C 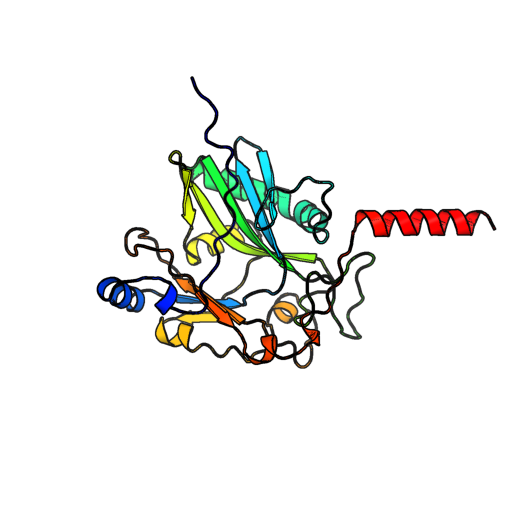. VAL A 1 97 ? -18.257 6.667 7.730 1.00 93.44 97 VAL A C 1
ATOM 804 O O . VAL A 1 97 ? -17.824 7.257 6.748 1.00 93.44 97 VAL A O 1
ATOM 807 N N . SER A 1 98 ? -18.594 7.300 8.858 1.00 94.44 98 SER A N 1
ATOM 808 C CA . SER A 1 98 ? -18.436 8.751 9.011 1.00 94.44 98 SER A CA 1
ATOM 809 C C . SER A 1 98 ? -16.960 9.159 8.966 1.00 94.44 98 SER A C 1
ATOM 811 O O . SER A 1 98 ? -16.107 8.523 9.591 1.00 94.44 98 SER A O 1
ATOM 813 N N . GLY A 1 99 ? -16.669 10.237 8.244 1.00 95.31 99 GLY A N 1
ATOM 814 C CA . GLY A 1 99 ? -15.329 10.774 8.066 1.00 95.31 99 GLY A CA 1
ATOM 815 C C . GLY A 1 99 ? -15.325 11.982 7.137 1.00 95.31 99 GLY A C 1
ATOM 816 O O . GLY A 1 99 ? -16.199 12.130 6.280 1.00 95.31 99 GLY A O 1
ATOM 817 N N . VAL A 1 100 ? -14.317 12.835 7.296 1.00 95.69 100 VAL A N 1
ATOM 818 C CA . VAL A 1 100 ? -14.106 14.032 6.462 1.00 95.69 100 VAL A CA 1
ATOM 819 C C . VAL A 1 100 ? -13.079 13.791 5.356 1.00 95.69 100 VAL A C 1
ATOM 821 O O . VAL A 1 100 ? -13.112 14.457 4.324 1.00 95.69 100 VAL A O 1
ATOM 824 N N . ARG A 1 101 ? -12.193 12.802 5.538 1.00 96.69 101 ARG A N 1
ATOM 825 C CA . ARG A 1 101 ? -11.178 12.407 4.554 1.00 96.69 101 ARG A CA 1
ATOM 826 C C . ARG A 1 101 ? -10.973 10.900 4.554 1.00 96.69 101 ARG A C 1
ATOM 828 O O . ARG A 1 101 ? -10.775 10.299 5.608 1.00 96.69 101 ARG A O 1
ATOM 835 N N . TYR A 1 102 ? -10.927 10.316 3.365 1.00 97.62 102 TYR A N 1
ATOM 836 C CA . TYR A 1 102 ? -10.724 8.885 3.138 1.00 97.62 102 TYR A CA 1
ATOM 837 C C . TYR A 1 102 ? -9.431 8.697 2.356 1.00 97.62 102 TYR A C 1
ATOM 839 O O . TYR A 1 102 ? -9.180 9.425 1.401 1.00 97.62 102 TYR A O 1
ATOM 847 N N . ILE A 1 103 ? -8.574 7.770 2.776 1.00 98.44 103 ILE A N 1
ATOM 848 C CA . ILE A 1 103 ? -7.229 7.620 2.215 1.00 98.44 103 ILE A CA 1
ATOM 849 C C . ILE A 1 103 ? -6.955 6.146 1.947 1.00 98.44 103 ILE A C 1
ATOM 851 O O . ILE A 1 103 ? -7.072 5.326 2.854 1.00 98.44 103 ILE A O 1
ATOM 855 N N . VAL A 1 104 ? -6.531 5.822 0.727 1.00 98.69 104 VAL A N 1
ATOM 856 C CA . VAL A 1 104 ? -5.939 4.524 0.388 1.00 98.69 104 VAL A CA 1
ATOM 857 C C . VAL A 1 104 ? -4.435 4.715 0.274 1.00 98.69 104 VAL A C 1
ATOM 859 O O . VAL A 1 104 ? -3.957 5.426 -0.611 1.00 98.69 104 VAL A O 1
ATOM 862 N N . TYR A 1 105 ? -3.688 4.080 1.173 1.00 98.62 105 TYR A N 1
ATOM 863 C CA . TYR A 1 105 ? -2.233 4.023 1.113 1.00 98.62 105 TYR A CA 1
ATOM 864 C C . TYR A 1 105 ? -1.782 2.772 0.376 1.00 98.62 105 TYR A C 1
ATOM 866 O O . TYR A 1 105 ? -2.329 1.684 0.573 1.00 98.62 105 TYR A O 1
ATOM 874 N N . GLY A 1 106 ? -0.728 2.929 -0.411 1.00 98.38 106 GLY A N 1
ATOM 875 C CA . GLY A 1 106 ? -0.051 1.833 -1.072 1.00 98.38 106 GLY A CA 1
ATOM 876 C C . GLY A 1 106 ? 1.384 2.182 -1.433 1.00 98.38 106 GLY A C 1
ATOM 877 O O . GLY A 1 106 ? 1.951 3.188 -0.987 1.00 98.38 106 GLY A O 1
ATOM 878 N N . GLU A 1 107 ? 1.962 1.321 -2.251 1.00 98.62 107 GLU A N 1
ATOM 879 C CA . GLU A 1 107 ? 3.309 1.476 -2.777 1.00 98.62 107 GLU A CA 1
ATOM 880 C C . GLU A 1 107 ? 3.229 1.564 -4.303 1.00 98.62 107 GLU A C 1
ATOM 882 O O . GLU A 1 107 ? 2.608 0.707 -4.931 1.00 98.62 107 GLU A O 1
ATOM 887 N N . LEU A 1 108 ? 3.839 2.596 -4.894 1.00 98.19 108 LEU A N 1
ATOM 888 C CA . LEU A 1 108 ? 4.189 2.607 -6.316 1.00 98.19 108 LEU A CA 1
ATOM 889 C C . LEU A 1 108 ? 5.472 1.804 -6.499 1.00 98.19 108 LEU A C 1
ATOM 891 O O . LEU A 1 108 ? 6.449 2.054 -5.792 1.00 98.19 108 LEU A O 1
ATOM 895 N N . PHE A 1 109 ? 5.492 0.867 -7.438 1.00 98.38 109 PHE A N 1
ATOM 896 C CA . PHE A 1 109 ? 6.631 -0.027 -7.637 1.00 98.38 109 PHE A CA 1
ATOM 897 C C . PHE A 1 109 ? 6.767 -0.468 -9.098 1.00 98.38 109 PHE A C 1
ATOM 899 O O . PHE A 1 109 ? 5.902 -0.194 -9.928 1.00 98.38 109 PHE A O 1
ATOM 906 N N . GLY A 1 110 ? 7.864 -1.169 -9.397 1.00 97.88 110 GLY A N 1
ATOM 907 C CA . GLY A 1 110 ? 8.130 -1.729 -10.720 1.00 97.88 110 GLY A CA 1
ATOM 908 C C . GLY A 1 110 ? 8.977 -0.818 -11.601 1.00 97.88 110 GLY A C 1
ATOM 909 O O . GLY A 1 110 ? 9.849 -0.096 -11.111 1.00 97.88 110 GLY A O 1
ATOM 910 N N . GLY A 1 111 ? 8.736 -0.888 -12.904 1.00 96.94 111 GLY A N 1
ATOM 911 C CA . GLY A 1 111 ? 9.393 -0.099 -13.941 1.00 96.94 111 GLY A CA 1
ATOM 912 C C . GLY A 1 111 ? 10.671 -0.712 -14.509 1.00 96.94 111 GLY A C 1
ATOM 913 O O . GLY A 1 111 ? 11.335 -0.104 -15.350 1.00 96.94 111 GLY A O 1
ATOM 914 N N . HIS A 1 112 ? 11.048 -1.902 -14.042 1.00 96.06 112 HIS A N 1
ATOM 915 C CA . HIS A 1 112 ? 12.143 -2.682 -14.601 1.00 96.06 112 HIS A CA 1
ATOM 916 C C . HIS A 1 112 ? 12.025 -4.149 -14.196 1.00 96.06 112 HIS A C 1
ATOM 918 O O . HIS A 1 112 ? 11.763 -4.463 -13.033 1.00 96.06 112 HIS A O 1
ATOM 924 N N . TYR A 1 113 ? 12.285 -5.037 -15.153 1.00 97.31 113 TYR A N 1
ATOM 925 C CA . TYR A 1 113 ? 12.286 -6.475 -14.929 1.00 97.31 113 TYR A CA 1
ATOM 926 C C . TYR A 1 113 ? 13.399 -7.146 -15.747 1.00 97.31 113 TYR A C 1
ATOM 928 O O . TYR A 1 113 ? 13.269 -7.249 -16.968 1.00 97.31 113 TYR A O 1
ATOM 936 N N . PRO A 1 114 ? 14.519 -7.554 -15.124 1.00 95.12 114 PRO A N 1
ATOM 937 C CA . PRO A 1 114 ? 15.710 -8.022 -15.831 1.00 95.12 114 PRO A CA 1
ATOM 938 C C . PRO A 1 114 ? 15.600 -9.501 -16.236 1.00 95.12 114 PRO A C 1
ATOM 940 O O . PRO A 1 114 ? 16.405 -10.326 -15.813 1.00 95.12 114 PRO A O 1
ATOM 943 N N . HIS A 1 115 ? 14.613 -9.841 -17.068 1.00 96.75 115 HIS A N 1
ATOM 944 C CA . HIS A 1 115 ? 14.443 -11.191 -17.611 1.00 96.75 115 HIS A CA 1
ATOM 945 C C . HIS A 1 115 ? 14.506 -11.178 -19.151 1.00 96.75 115 HIS A C 1
ATOM 947 O O . HIS A 1 115 ? 13.852 -10.330 -19.758 1.00 96.75 115 HIS A O 1
ATOM 953 N N . PRO A 1 116 ? 15.225 -12.108 -19.817 1.00 95.19 116 PRO A N 1
ATOM 954 C CA . PRO A 1 116 ? 15.374 -12.117 -21.281 1.00 95.19 116 PRO A CA 1
ATOM 955 C C . PRO A 1 116 ? 14.057 -12.182 -22.068 1.00 95.19 116 PRO A C 1
ATOM 957 O O . PRO A 1 116 ? 13.977 -11.681 -23.186 1.00 95.19 116 PRO A O 1
ATOM 960 N N . GLU A 1 117 ? 13.031 -12.804 -21.487 1.00 96.31 117 GLU A N 1
ATOM 961 C CA . GLU A 1 117 ? 11.708 -12.965 -22.111 1.00 96.31 117 GLU A CA 1
ATOM 962 C C . GLU A 1 117 ? 10.753 -11.793 -21.839 1.00 96.31 117 GLU A C 1
ATOM 964 O O . GLU A 1 117 ? 9.656 -11.750 -22.392 1.00 96.31 117 GLU A O 1
ATOM 969 N N . VAL A 1 118 ? 11.150 -10.833 -21.000 1.00 96.94 118 VAL A N 1
ATOM 970 C CA . VAL A 1 118 ? 10.305 -9.699 -20.618 1.00 96.94 118 VAL A CA 1
ATOM 971 C C . VAL A 1 118 ? 10.865 -8.429 -21.243 1.00 96.94 118 VAL A C 1
ATOM 973 O O . VAL A 1 118 ? 11.971 -7.987 -20.942 1.00 96.94 118 VAL A O 1
ATOM 976 N N . SER A 1 119 ? 10.088 -7.830 -22.144 1.00 96.56 119 SER A N 1
ATOM 977 C CA . SER A 1 119 ? 10.482 -6.580 -22.794 1.00 96.56 119 SER A CA 1
ATOM 978 C C . SER A 1 119 ? 10.369 -5.403 -21.829 1.00 96.56 119 SER A C 1
ATOM 980 O O . SER A 1 119 ? 9.395 -5.281 -21.089 1.00 96.56 119 SER A O 1
ATOM 982 N N . ALA A 1 120 ? 11.352 -4.504 -21.869 1.00 94.88 120 ALA A N 1
ATOM 983 C CA . ALA A 1 120 ? 11.278 -3.247 -21.136 1.00 94.88 120 ALA A CA 1
ATOM 984 C C . ALA A 1 120 ? 10.157 -2.358 -21.693 1.00 94.88 120 ALA A C 1
ATOM 986 O O . ALA A 1 120 ? 9.962 -2.272 -22.909 1.00 94.88 120 ALA A O 1
ATOM 987 N N . VAL A 1 121 ? 9.462 -1.652 -20.803 1.00 94.12 121 VAL A N 1
ATOM 988 C CA . VAL A 1 121 ? 8.424 -0.692 -21.182 1.00 94.12 121 VAL A CA 1
ATOM 989 C C . VAL A 1 121 ? 9.074 0.625 -21.584 1.00 94.12 121 VAL A C 1
ATOM 991 O O . VAL A 1 121 ? 9.946 1.170 -20.902 1.00 94.12 121 VAL A O 1
ATOM 994 N N . GLU A 1 122 ? 8.664 1.151 -22.733 1.00 89.31 122 GLU A N 1
ATOM 995 C CA . GLU A 1 122 ? 9.249 2.369 -23.271 1.00 89.31 122 GLU A CA 1
ATOM 996 C C . GLU A 1 122 ? 8.979 3.570 -22.347 1.00 89.31 122 GLU A C 1
ATOM 998 O O . GLU A 1 122 ? 7.843 3.849 -21.975 1.00 89.31 122 GLU A O 1
ATOM 1003 N N . ASN A 1 123 ? 10.025 4.347 -22.049 1.00 87.00 123 ASN A N 1
ATOM 1004 C CA . ASN A 1 123 ? 9.962 5.570 -21.230 1.00 87.00 123 ASN A CA 1
ATOM 1005 C C . ASN A 1 123 ? 9.630 5.352 -19.747 1.00 87.00 123 ASN A C 1
ATOM 1007 O O . ASN A 1 123 ? 9.378 6.327 -19.037 1.00 87.00 123 ASN A O 1
ATOM 1011 N N . VAL A 1 124 ? 9.680 4.107 -19.287 1.00 92.38 124 VAL A N 1
ATOM 1012 C CA . VAL A 1 124 ? 9.558 3.736 -17.882 1.00 92.38 124 VAL A CA 1
ATOM 1013 C C . VAL A 1 124 ? 10.935 3.326 -17.360 1.00 92.38 124 VAL A C 1
ATOM 1015 O O . VAL A 1 124 ? 11.739 2.742 -18.088 1.00 92.38 124 VAL A O 1
ATOM 1018 N N . GLN A 1 125 ? 11.234 3.681 -16.111 1.00 92.25 125 GLN A N 1
ATOM 1019 C CA . GLN A 1 125 ? 12.414 3.189 -15.404 1.00 92.25 125 GLN A CA 1
ATOM 1020 C C . GLN A 1 125 ? 12.029 2.709 -14.006 1.00 92.25 125 GLN A C 1
ATOM 1022 O O . GLN A 1 125 ? 10.958 3.037 -13.492 1.00 92.25 125 GLN A O 1
ATOM 1027 N N . ALA A 1 126 ? 12.926 1.947 -13.385 1.00 93.88 126 ALA A N 1
ATOM 1028 C CA . ALA A 1 126 ? 12.702 1.363 -12.075 1.00 93.88 126 ALA A CA 1
ATOM 1029 C C . ALA A 1 126 ? 12.370 2.434 -11.018 1.00 93.88 126 ALA A C 1
ATOM 1031 O O . ALA A 1 126 ? 13.047 3.460 -10.929 1.00 93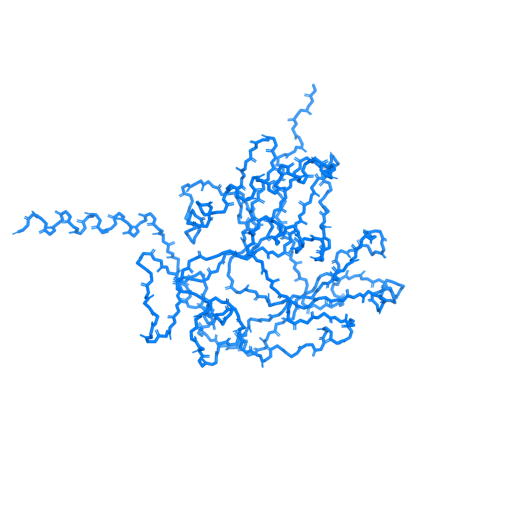.88 126 ALA A O 1
ATOM 1032 N N . VAL A 1 127 ? 11.352 2.187 -10.189 1.00 95.31 127 VAL A N 1
ATOM 1033 C CA . VAL A 1 127 ? 11.078 3.011 -8.995 1.00 95.31 127 VAL A CA 1
ATOM 1034 C C . VAL A 1 127 ? 12.184 2.824 -7.957 1.00 95.31 127 VAL A C 1
ATOM 1036 O O . VAL A 1 127 ? 12.656 3.787 -7.357 1.00 95.31 127 VAL A O 1
ATOM 1039 N N . GLN A 1 128 ? 12.598 1.572 -7.766 1.00 93.69 128 GLN A N 1
ATOM 1040 C CA . GLN A 1 128 ? 13.717 1.151 -6.932 1.00 93.69 128 GLN A CA 1
ATOM 1041 C C . GLN A 1 128 ? 14.449 -0.012 -7.602 1.00 93.69 128 GLN A C 1
ATOM 1043 O O . GLN A 1 128 ? 13.917 -0.651 -8.509 1.00 93.69 128 GLN A O 1
ATOM 1048 N N . THR A 1 129 ? 15.666 -0.301 -7.151 1.00 89.94 129 THR A N 1
ATOM 1049 C CA . THR A 1 129 ? 16.486 -1.400 -7.677 1.00 89.94 129 THR A CA 1
ATOM 1050 C C . THR A 1 129 ? 16.670 -2.517 -6.666 1.00 89.94 129 THR A C 1
ATOM 1052 O O . THR A 1 129 ? 16.722 -2.281 -5.465 1.00 89.94 129 THR A O 1
ATOM 1055 N N . GLY A 1 130 ? 16.856 -3.725 -7.190 1.00 88.12 130 GLY A N 1
ATOM 1056 C CA . GLY A 1 130 ? 17.343 -4.892 -6.470 1.00 88.12 130 GLY A CA 1
ATOM 1057 C C . GLY A 1 130 ? 16.263 -5.804 -5.875 1.00 88.12 130 GLY A C 1
ATOM 1058 O O . GLY A 1 130 ? 16.557 -6.971 -5.666 1.00 88.12 130 GLY A O 1
ATOM 1059 N N . VAL A 1 131 ? 15.010 -5.353 -5.764 1.00 94.12 131 VAL A N 1
ATOM 1060 C CA . VAL A 1 131 ? 13.858 -6.255 -5.963 1.00 94.12 131 VAL A CA 1
ATOM 1061 C C . VAL A 1 131 ? 13.144 -5.822 -7.232 1.00 94.12 131 VAL A C 1
ATOM 1063 O O . VAL A 1 131 ? 12.849 -4.637 -7.400 1.00 94.12 131 VAL A O 1
ATOM 1066 N N . TYR A 1 132 ? 12.872 -6.765 -8.123 1.00 96.62 132 TYR A N 1
ATOM 1067 C CA . TYR A 1 132 ? 12.226 -6.512 -9.403 1.00 96.62 132 TYR A CA 1
ATOM 1068 C C . TYR A 1 132 ? 10.871 -7.198 -9.446 1.00 96.62 132 TYR A C 1
ATOM 1070 O O . TYR A 1 132 ? 10.761 -8.407 -9.259 1.00 96.62 132 TYR A O 1
ATOM 1078 N N . TYR A 1 133 ? 9.834 -6.407 -9.696 1.00 98.06 133 TYR A N 1
ATOM 1079 C CA . TYR A 1 133 ? 8.451 -6.866 -9.592 1.00 98.06 133 TYR A CA 1
ATOM 1080 C C . TYR A 1 133 ? 7.780 -7.023 -10.952 1.00 98.06 133 TYR A C 1
ATOM 1082 O O . TYR A 1 133 ? 7.082 -7.999 -11.183 1.00 98.06 133 TYR A O 1
ATOM 1090 N N . THR A 1 134 ? 7.964 -6.034 -11.830 1.00 98.25 134 THR A N 1
ATOM 1091 C CA . THR A 1 134 ? 7.280 -5.912 -13.123 1.00 98.25 134 THR A CA 1
ATOM 1092 C C . 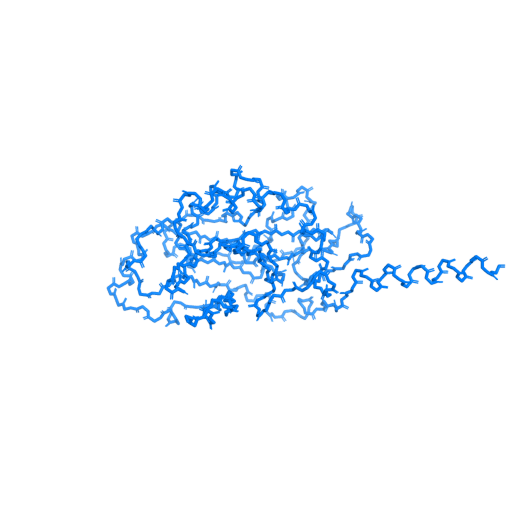THR A 1 134 ? 7.983 -4.863 -13.996 1.00 98.25 134 THR A C 1
ATOM 1094 O O . THR A 1 134 ? 8.604 -3.941 -13.444 1.00 98.25 134 THR A O 1
ATOM 1097 N N . PRO A 1 135 ? 7.933 -4.978 -15.340 1.00 97.75 135 PRO A N 1
ATOM 1098 C CA . PRO A 1 135 ? 8.468 -3.948 -16.228 1.00 97.75 135 PRO A CA 1
ATOM 1099 C C . PRO A 1 135 ? 7.614 -2.664 -16.242 1.00 97.75 135 PRO A C 1
ATOM 1101 O O . PRO A 1 135 ? 8.133 -1.612 -16.612 1.00 97.75 135 PRO A O 1
ATOM 1104 N N . ASP A 1 136 ? 6.351 -2.727 -15.808 1.00 97.56 136 ASP A N 1
ATOM 1105 C CA . ASP A 1 136 ? 5.415 -1.597 -15.717 1.00 97.56 136 ASP A CA 1
ATOM 1106 C C . ASP A 1 136 ? 5.487 -0.868 -14.366 1.00 97.56 136 ASP A C 1
ATOM 1108 O O . ASP A 1 136 ? 6.062 -1.373 -13.403 1.00 97.56 136 ASP A O 1
ATOM 1112 N N . ILE A 1 137 ? 4.873 0.317 -14.269 1.00 97.69 137 ILE A N 1
ATOM 1113 C CA . ILE A 1 137 ? 4.635 0.987 -12.980 1.00 97.69 137 ILE A CA 1
ATOM 1114 C C . ILE A 1 137 ? 3.270 0.565 -12.457 1.00 97.69 137 ILE A C 1
ATOM 1116 O O . ILE A 1 137 ? 2.252 0.895 -13.061 1.00 97.69 137 ILE A O 1
ATOM 1120 N N . LEU A 1 138 ? 3.255 -0.122 -11.318 1.00 98.25 138 LEU A N 1
ATOM 1121 C CA . LEU A 1 138 ? 2.037 -0.597 -10.670 1.00 98.25 138 LEU A CA 1
ATOM 1122 C C . LEU A 1 138 ? 1.880 -0.008 -9.268 1.00 98.25 138 LEU A C 1
ATOM 1124 O O . LEU A 1 138 ? 2.796 0.596 -8.703 1.00 98.25 138 LEU A O 1
ATOM 1128 N N . PHE A 1 139 ? 0.691 -0.211 -8.704 1.00 98.69 139 PHE A N 1
ATOM 1129 C CA . PHE A 1 139 ? 0.347 0.178 -7.346 1.00 98.69 139 PHE A CA 1
ATOM 1130 C C . PHE A 1 139 ? -0.328 -0.963 -6.607 1.00 98.69 139 PHE A C 1
ATOM 1132 O O . PHE A 1 139 ? -1.342 -1.486 -7.068 1.00 98.69 139 PHE A O 1
ATOM 1139 N N . TYR A 1 140 ? 0.203 -1.292 -5.432 1.00 98.75 140 TYR A N 1
ATOM 1140 C CA . TYR A 1 140 ? -0.447 -2.186 -4.483 1.00 98.75 140 TYR A CA 1
ATOM 1141 C C . TYR A 1 140 ? -0.873 -1.391 -3.257 1.00 98.75 140 TYR A C 1
ATOM 1143 O O . TYR A 1 140 ? -0.039 -0.840 -2.535 1.00 98.75 140 TYR A O 1
ATOM 1151 N N . ALA A 1 141 ? -2.181 -1.364 -3.006 1.00 98.81 141 ALA A N 1
ATOM 1152 C CA . ALA A 1 141 ? -2.727 -0.856 -1.762 1.00 98.81 141 ALA A CA 1
ATOM 1153 C C . ALA A 1 141 ? -2.279 -1.733 -0.581 1.00 98.81 141 ALA A C 1
ATOM 1155 O O . ALA A 1 141 ? -2.105 -2.948 -0.704 1.00 98.81 141 ALA A O 1
ATOM 1156 N N . PHE A 1 142 ? -2.108 -1.127 0.588 1.00 98.31 142 PHE A N 1
ATOM 1157 C CA . PHE A 1 142 ? -1.834 -1.865 1.819 1.00 98.31 142 PHE A CA 1
ATOM 1158 C C . PHE A 1 142 ? -2.671 -1.398 3.008 1.00 98.31 142 PHE A C 1
ATOM 1160 O O . PHE A 1 142 ? -2.780 -2.158 3.967 1.00 98.31 142 PHE A O 1
ATOM 1167 N N . ASP A 1 143 ? -3.266 -0.201 2.984 1.00 98.19 143 ASP A N 1
ATOM 1168 C CA . ASP A 1 143 ? -4.099 0.308 4.079 1.00 98.19 143 ASP A CA 1
ATOM 1169 C C . ASP A 1 143 ? -5.191 1.265 3.602 1.00 98.19 143 ASP A C 1
ATOM 1171 O O . ASP A 1 143 ? -5.000 2.022 2.652 1.00 98.19 143 ASP A O 1
ATOM 1175 N N . ILE A 1 144 ? -6.298 1.285 4.347 1.00 98.12 144 ILE A N 1
ATOM 1176 C CA . ILE A 1 144 ? -7.336 2.316 4.265 1.00 98.12 144 ILE A CA 1
ATOM 1177 C C . ILE A 1 144 ? -7.344 3.085 5.585 1.00 98.12 144 ILE A C 1
ATOM 1179 O O . ILE A 1 144 ? -7.367 2.478 6.661 1.00 98.12 144 ILE A O 1
ATOM 1183 N N . ALA A 1 145 ? -7.337 4.413 5.510 1.00 97.00 145 ALA A N 1
ATOM 1184 C CA . ALA A 1 145 ? -7.502 5.296 6.654 1.00 97.00 145 ALA A CA 1
ATOM 1185 C C . ALA A 1 145 ? -8.676 6.254 6.459 1.00 97.00 145 ALA A C 1
ATOM 1187 O O . ALA A 1 145 ? -8.967 6.685 5.345 1.00 97.00 145 ALA A O 1
ATOM 1188 N N . ILE A 1 146 ? -9.315 6.611 7.567 1.00 96.19 146 ILE A N 1
ATOM 1189 C CA . ILE A 1 146 ? -10.401 7.582 7.633 1.00 96.19 146 ILE A CA 1
ATOM 1190 C C . ILE A 1 146 ? -10.028 8.611 8.692 1.00 96.19 146 ILE A C 1
ATOM 1192 O O . ILE A 1 146 ? -9.682 8.246 9.817 1.00 96.19 146 ILE A O 1
ATOM 1196 N N . VAL A 1 147 ? -10.067 9.884 8.320 1.00 95.38 147 VAL A N 1
ATOM 1197 C CA . VAL A 1 147 ? -9.942 11.005 9.250 1.00 95.38 147 VAL A CA 1
ATOM 1198 C C . VAL A 1 147 ? -11.346 11.432 9.651 1.00 95.38 147 VAL A C 1
ATOM 1200 O O . VAL A 1 147 ? -12.181 11.685 8.780 1.00 95.38 147 VAL A O 1
ATOM 1203 N N . ASP A 1 148 ? -11.614 11.477 10.950 1.00 93.44 148 ASP A N 1
ATOM 1204 C CA . ASP A 1 148 ? -12.894 11.950 11.480 1.00 93.44 148 ASP A CA 1
ATOM 1205 C C . ASP A 1 148 ? -12.947 13.483 11.606 1.00 93.44 148 ASP A C 1
ATOM 1207 O O . ASP A 1 148 ? -11.978 14.189 11.325 1.00 93.44 148 ASP A O 1
ATOM 1211 N N . GLU A 1 149 ? -14.095 14.009 12.034 1.00 92.25 149 GLU A N 1
ATOM 1212 C CA . GLU A 1 149 ? -14.321 15.452 12.209 1.00 92.25 149 GLU A CA 1
ATOM 1213 C C . GLU A 1 149 ? -13.372 16.106 13.228 1.00 92.25 149 GLU A C 1
ATOM 1215 O O . GLU A 1 149 ? -13.148 17.314 13.167 1.00 92.25 149 GLU A O 1
ATOM 1220 N N . SER A 1 150 ? -12.788 15.329 14.149 1.00 91.50 150 SER A N 1
ATOM 1221 C CA . SER A 1 150 ? -11.798 15.824 15.114 1.00 91.50 150 SER A CA 1
ATOM 1222 C C . SER A 1 150 ? -10.383 15.915 14.528 1.00 91.50 150 SER A C 1
ATOM 1224 O O . SER A 1 150 ? -9.475 16.432 15.180 1.00 91.50 150 SER A O 1
ATOM 1226 N N . GLY A 1 151 ? -10.183 15.417 13.304 1.00 90.12 151 GLY A N 1
ATOM 1227 C CA . GLY A 1 151 ? -8.877 15.301 12.661 1.00 90.12 151 GLY A CA 1
ATOM 1228 C C . GLY A 1 151 ? -8.119 14.024 13.035 1.00 90.12 151 GLY A C 1
ATOM 1229 O O . GLY A 1 151 ? -6.973 13.847 12.612 1.00 90.12 151 GLY A O 1
ATOM 1230 N N . LEU A 1 152 ? -8.727 13.110 13.798 1.00 90.44 152 LEU A N 1
ATOM 1231 C CA . LEU A 1 152 ? -8.084 11.862 14.189 1.00 90.44 152 LEU A CA 1
ATOM 1232 C C . LEU A 1 152 ? -8.108 10.867 13.023 1.00 90.44 152 LEU A C 1
ATOM 1234 O O . LEU A 1 152 ? -9.159 10.496 12.498 1.00 90.44 152 LEU A O 1
ATOM 1238 N N . LYS A 1 153 ? -6.917 10.411 12.625 1.00 92.44 153 LYS A N 1
ATOM 1239 C CA . LYS A 1 153 ? -6.738 9.430 11.552 1.00 92.44 153 LYS A CA 1
ATOM 1240 C C . LYS A 1 153 ? -6.794 8.010 12.098 1.00 92.44 153 LYS A C 1
ATOM 1242 O O . LYS A 1 153 ? -5.930 7.582 12.861 1.00 92.44 153 LYS A O 1
ATOM 1247 N N . ASN A 1 154 ? -7.768 7.254 11.618 1.00 92.38 154 ASN A N 1
ATOM 1248 C CA . ASN A 1 154 ? -8.037 5.891 12.028 1.00 92.38 154 ASN A CA 1
ATOM 1249 C C . ASN A 1 154 ? -7.843 4.921 10.862 1.00 92.38 154 ASN A C 1
ATOM 1251 O O . ASN A 1 154 ? -8.388 5.124 9.783 1.00 92.38 154 ASN A O 1
ATOM 1255 N N . TYR A 1 155 ? -7.134 3.820 11.094 1.00 94.50 155 TYR A N 1
ATOM 1256 C CA . TYR A 1 155 ? -6.920 2.785 10.081 1.00 94.50 155 TYR A CA 1
ATOM 1257 C C . TYR A 1 155 ? -7.975 1.682 10.177 1.00 94.50 155 TYR A C 1
ATOM 1259 O O . TYR A 1 155 ? -8.432 1.345 11.274 1.00 94.50 155 TYR A O 1
ATOM 1267 N N . MET A 1 156 ? -8.364 1.124 9.032 1.00 95.12 156 MET A N 1
ATOM 1268 C CA . MET A 1 156 ? -9.091 -0.143 8.981 1.00 95.12 156 MET A CA 1
ATOM 1269 C C . MET A 1 156 ? -8.141 -1.309 9.267 1.00 95.12 156 MET A C 1
ATOM 1271 O O . MET A 1 156 ? -6.941 -1.234 8.991 1.00 95.12 156 MET A O 1
ATOM 1275 N N . ASP A 1 157 ? -8.676 -2.393 9.822 1.00 95.25 157 ASP A N 1
ATOM 1276 C CA . ASP A 1 157 ? -7.946 -3.653 9.910 1.00 95.25 157 ASP A CA 1
ATOM 1277 C C . ASP A 1 157 ? -7.742 -4.269 8.517 1.00 95.25 157 ASP A C 1
ATOM 1279 O O . ASP A 1 157 ? -8.454 -3.941 7.563 1.00 95.25 157 ASP A O 1
ATOM 1283 N N . TYR A 1 158 ? -6.754 -5.160 8.405 1.00 97.44 158 TYR A N 1
ATOM 1284 C CA . TYR A 1 158 ? -6.362 -5.734 7.120 1.00 97.44 158 TYR A CA 1
ATOM 1285 C C . TYR A 1 158 ? -7.506 -6.489 6.441 1.00 97.44 158 TYR A C 1
ATOM 1287 O O . TYR A 1 158 ? -7.710 -6.303 5.249 1.00 97.44 158 TYR A O 1
ATOM 1295 N N . GLU A 1 159 ? -8.246 -7.316 7.182 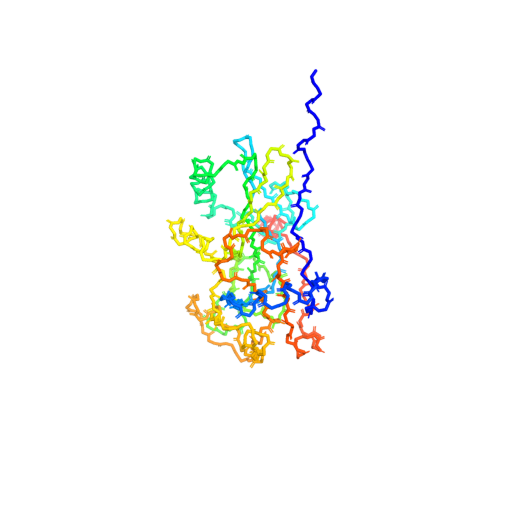1.00 97.88 159 GLU A N 1
ATOM 1296 C CA . GLU A 1 159 ? -9.349 -8.117 6.645 1.00 97.88 159 GLU A CA 1
ATOM 1297 C C . GLU A 1 159 ? -10.425 -7.224 6.013 1.00 97.88 159 GLU A C 1
ATOM 1299 O O . GLU A 1 159 ? -10.806 -7.445 4.863 1.00 97.88 159 GLU A O 1
ATOM 1304 N N . THR A 1 160 ? -10.850 -6.160 6.709 1.00 97.50 160 THR A N 1
ATOM 1305 C CA . THR A 1 160 ? -11.806 -5.194 6.138 1.00 97.50 160 THR A CA 1
ATOM 1306 C C . THR A 1 160 ? -11.229 -4.495 4.908 1.00 97.50 160 THR A C 1
ATOM 1308 O O . THR A 1 160 ? -11.886 -4.441 3.869 1.00 97.50 160 THR A O 1
ATOM 1311 N N . ALA A 1 161 ? -10.004 -3.965 4.998 1.00 98.25 161 ALA A N 1
ATOM 1312 C CA . ALA A 1 161 ? -9.390 -3.232 3.893 1.00 98.25 161 ALA A CA 1
ATOM 1313 C C . ALA A 1 161 ? -9.238 -4.111 2.642 1.00 98.25 161 ALA A C 1
ATOM 1315 O O . ALA A 1 161 ? -9.614 -3.693 1.551 1.00 98.25 161 ALA A O 1
ATOM 1316 N N . ALA A 1 162 ? -8.764 -5.348 2.813 1.00 98.62 162 ALA A N 1
ATOM 1317 C CA . ALA A 1 162 ? -8.643 -6.330 1.743 1.00 98.62 162 ALA A CA 1
ATOM 1318 C C . ALA A 1 162 ? -9.996 -6.631 1.086 1.00 98.62 162 ALA A C 1
ATOM 1320 O O . ALA A 1 162 ? -10.067 -6.647 -0.139 1.00 98.62 162 ALA A O 1
ATOM 1321 N N . SER A 1 163 ? -11.071 -6.785 1.869 1.00 98.38 163 SER A N 1
ATOM 1322 C CA . SER A 1 163 ? -12.409 -7.022 1.309 1.00 98.38 163 SER A CA 1
ATOM 1323 C C . SER A 1 163 ? -12.890 -5.872 0.416 1.00 98.38 163 SER A C 1
ATOM 1325 O O . SER A 1 163 ? -13.453 -6.115 -0.650 1.00 98.38 163 SER A O 1
ATOM 1327 N N . TYR A 1 164 ? -12.589 -4.622 0.785 1.00 98.75 164 TYR A N 1
ATOM 1328 C CA . TYR A 1 164 ? -12.875 -3.465 -0.060 1.00 98.75 164 TYR A CA 1
ATOM 1329 C C . TYR A 1 164 ? -11.993 -3.436 -1.309 1.00 98.75 164 TYR A C 1
ATOM 1331 O O . TYR A 1 164 ? -12.486 -3.172 -2.402 1.00 98.75 164 TYR A O 1
ATOM 1339 N N . PHE A 1 165 ? -10.701 -3.739 -1.185 1.00 98.75 165 PHE A N 1
ATOM 1340 C CA . PHE A 1 165 ? -9.823 -3.805 -2.351 1.00 98.75 165 PHE A CA 1
ATOM 1341 C C . PHE A 1 165 ? -10.299 -4.854 -3.364 1.00 98.75 165 PHE A C 1
ATOM 1343 O O . PHE A 1 165 ? -10.365 -4.562 -4.556 1.00 98.75 165 PHE A O 1
ATOM 1350 N N . GLU A 1 166 ? -10.719 -6.032 -2.900 1.00 98.56 166 GLU A N 1
ATOM 1351 C CA . GLU A 1 166 ? -11.301 -7.070 -3.756 1.00 98.56 166 GLU A CA 1
ATOM 1352 C C . GLU A 1 166 ? -12.623 -6.624 -4.390 1.00 98.56 166 GLU A C 1
ATOM 1354 O O . GLU A 1 166 ? -12.786 -6.739 -5.605 1.00 98.56 166 GLU A O 1
ATOM 1359 N N . GLN A 1 167 ? -13.542 -6.065 -3.598 1.00 98.56 167 GLN A N 1
ATOM 1360 C CA . GLN A 1 167 ? -14.850 -5.607 -4.074 1.00 98.56 167 GLN A CA 1
ATOM 1361 C C . GLN A 1 167 ? -14.739 -4.547 -5.179 1.00 98.56 167 GLN A C 1
ATOM 1363 O O . GLN A 1 167 ? -15.535 -4.553 -6.117 1.00 98.56 167 GLN A O 1
ATOM 1368 N N . PHE A 1 168 ? -13.767 -3.640 -5.069 1.00 98.62 168 PHE A N 1
ATOM 1369 C CA . PHE A 1 168 ? -13.590 -2.518 -5.994 1.00 98.62 168 PHE A CA 1
ATOM 1370 C C . PHE A 1 168 ? -12.495 -2.756 -7.049 1.00 98.62 168 PHE A C 1
ATOM 1372 O O . PHE A 1 168 ? -12.185 -1.853 -7.825 1.00 98.62 168 PHE A O 1
ATOM 1379 N N . GLY A 1 169 ? -11.916 -3.961 -7.119 1.00 98.31 169 GLY A N 1
ATOM 1380 C CA . GLY A 1 169 ? -10.910 -4.308 -8.130 1.00 98.31 169 GLY A CA 1
ATOM 1381 C C . GLY A 1 169 ? -9.615 -3.497 -8.009 1.00 98.31 169 GLY A C 1
ATOM 1382 O O . GLY A 1 169 ? -9.024 -3.106 -9.021 1.00 98.31 169 GLY A O 1
ATOM 1383 N N . ILE A 1 170 ? -9.193 -3.207 -6.779 1.00 98.69 170 ILE A N 1
ATOM 1384 C CA . ILE A 1 170 ? -7.946 -2.511 -6.458 1.00 98.69 170 ILE A CA 1
ATOM 1385 C C . ILE A 1 170 ? -6.900 -3.561 -6.080 1.00 98.69 170 ILE A C 1
ATOM 1387 O O . ILE A 1 170 ? -7.090 -4.333 -5.142 1.00 98.69 170 ILE A O 1
ATOM 1391 N N . SER A 1 171 ? -5.777 -3.584 -6.795 1.00 98.31 171 SER A N 1
ATOM 1392 C CA . SER A 1 171 ? -4.656 -4.465 -6.461 1.00 98.31 171 SER A CA 1
ATOM 1393 C C . SER A 1 171 ? -4.046 -4.083 -5.112 1.00 98.31 171 SER A C 1
ATOM 1395 O O . SER A 1 171 ? -3.888 -2.903 -4.789 1.00 98.31 171 SER A O 1
ATOM 1397 N N . TYR A 1 172 ? -3.695 -5.081 -4.306 1.00 98.75 172 TYR A N 1
ATOM 1398 C CA . TYR A 1 172 ? -3.205 -4.882 -2.946 1.00 98.75 172 TYR A CA 1
ATOM 1399 C C . TYR A 1 172 ? -2.221 -5.975 -2.544 1.00 98.75 172 TYR A C 1
ATOM 1401 O O . TYR A 1 172 ? -2.213 -7.061 -3.124 1.00 98.75 172 TYR A O 1
ATOM 1409 N N . VAL A 1 173 ? -1.411 -5.694 -1.523 1.00 97.88 173 VAL A N 1
ATOM 1410 C CA . VAL A 1 173 ? -0.403 -6.642 -1.040 1.00 97.88 173 VAL A CA 1
ATOM 1411 C C . VAL A 1 173 ? -1.084 -7.847 -0.384 1.00 97.88 173 VAL A C 1
ATOM 1413 O O . VAL A 1 173 ? -1.755 -7.725 0.653 1.00 97.88 173 VAL A O 1
ATOM 1416 N N . LYS A 1 174 ? -0.908 -9.024 -0.990 1.00 98.06 174 LYS A N 1
ATOM 1417 C CA . LYS A 1 174 ? -1.500 -10.279 -0.522 1.00 98.06 174 LYS A CA 1
ATOM 1418 C C . LYS A 1 174 ? -0.769 -10.826 0.716 1.00 98.06 174 LYS A C 1
ATOM 1420 O O . LYS A 1 174 ? 0.404 -10.510 0.941 1.00 98.06 174 LYS A O 1
ATOM 1425 N N . PRO A 1 175 ? -1.449 -11.621 1.564 1.00 98.44 175 PRO A N 1
ATOM 1426 C CA . PRO A 1 175 ? -0.814 -12.233 2.723 1.00 98.44 175 PRO A CA 1
ATOM 1427 C C . PRO A 1 175 ? 0.240 -13.258 2.306 1.00 98.44 175 PRO A C 1
ATOM 1429 O O . PRO A 1 175 ? -0.063 -14.188 1.566 1.00 98.44 175 PRO A O 1
ATOM 1432 N N . LEU A 1 176 ? 1.437 -13.152 2.878 1.00 98.56 176 LEU A N 1
ATOM 1433 C CA . LEU A 1 176 ? 2.420 -14.239 2.895 1.00 98.56 176 LEU A CA 1
ATOM 1434 C C . LEU A 1 176 ? 2.094 -15.254 3.996 1.00 98.56 176 LEU A C 1
ATOM 1436 O O . LEU A 1 176 ? 2.382 -16.442 3.879 1.00 98.56 176 LEU A O 1
ATOM 1440 N N . PHE A 1 177 ? 1.507 -14.772 5.094 1.00 98.56 177 PHE A N 1
ATOM 1441 C CA . PHE A 1 177 ? 1.131 -15.587 6.241 1.00 98.56 177 PHE A CA 1
ATOM 1442 C C . PHE A 1 177 ? 0.001 -14.924 7.032 1.00 98.56 177 PHE A C 1
ATOM 1444 O O . PHE A 1 177 ? -0.016 -13.704 7.202 1.00 98.56 177 PHE A O 1
ATOM 1451 N N . ILE A 1 178 ? -0.921 -15.736 7.553 1.00 98.44 178 ILE A N 1
ATOM 1452 C CA . ILE A 1 178 ? -1.915 -15.327 8.550 1.00 98.44 178 ILE A CA 1
ATOM 1453 C C . ILE A 1 178 ? -1.884 -16.345 9.686 1.00 98.44 178 ILE A C 1
ATOM 1455 O O . ILE A 1 178 ? -2.087 -17.535 9.453 1.00 98.44 178 ILE A O 1
ATOM 1459 N N . GLY A 1 179 ? -1.685 -15.892 10.921 1.00 97.25 179 GLY A N 1
ATOM 1460 C CA . GLY A 1 179 ? -1.605 -16.807 12.055 1.00 97.25 179 GLY A CA 1
ATOM 1461 C C . GLY A 1 179 ? -1.332 -16.127 13.385 1.00 97.25 179 GLY A C 1
ATOM 1462 O O . GLY A 1 179 ? -1.810 -15.020 13.644 1.00 97.25 179 GLY A O 1
ATOM 1463 N N . LYS A 1 180 ? -0.609 -16.829 14.260 1.00 95.50 180 LYS A N 1
ATOM 1464 C CA . LYS A 1 180 ? -0.284 -16.339 15.602 1.00 95.50 180 LYS A CA 1
ATOM 1465 C C . LYS A 1 180 ? 0.831 -15.301 15.553 1.00 95.50 180 LYS A C 1
ATOM 1467 O O . LYS A 1 180 ? 1.686 -15.323 14.671 1.00 95.50 180 LYS A O 1
ATOM 1472 N N . PHE A 1 181 ? 0.860 -14.441 16.566 1.00 92.00 181 PHE A N 1
ATOM 1473 C CA . PHE A 1 181 ? 1.839 -13.366 16.673 1.00 92.00 181 PHE A CA 1
ATOM 1474 C C . PHE A 1 181 ? 3.293 -13.857 16.632 1.00 92.00 181 PHE A C 1
ATOM 1476 O O . PHE A 1 181 ? 4.071 -13.403 15.799 1.00 92.00 181 PHE A O 1
ATOM 1483 N N . ASN A 1 182 ? 3.646 -14.836 17.472 1.00 91.81 182 ASN A N 1
ATOM 1484 C CA . ASN A 1 182 ? 5.009 -15.375 17.522 1.00 91.81 182 ASN A CA 1
ATOM 1485 C C . ASN A 1 182 ? 5.458 -16.000 16.195 1.00 91.81 182 ASN A C 1
ATOM 1487 O O . ASN A 1 182 ? 6.629 -15.900 15.847 1.00 91.81 182 ASN A O 1
ATOM 1491 N N . GLU A 1 183 ? 4.551 -16.619 15.443 1.00 95.38 183 GLU A N 1
ATOM 1492 C CA . GLU A 1 183 ? 4.870 -17.174 14.122 1.00 95.38 183 GLU A CA 1
ATOM 1493 C C . GLU A 1 183 ? 5.116 -16.047 13.112 1.00 95.38 183 GLU A C 1
ATOM 1495 O O . GLU A 1 183 ? 6.108 -16.081 12.390 1.00 95.38 183 GLU A O 1
ATOM 1500 N N . ALA A 1 184 ? 4.291 -14.994 13.134 1.00 95.69 184 ALA A N 1
ATOM 1501 C CA . ALA A 1 184 ? 4.483 -13.816 12.291 1.00 95.69 184 ALA A CA 1
ATOM 1502 C C . ALA A 1 184 ? 5.826 -13.111 12.568 1.00 95.69 184 ALA A C 1
ATOM 1504 O O . ALA A 1 184 ? 6.527 -12.739 11.631 1.00 95.69 184 ALA A O 1
ATOM 1505 N N . LEU A 1 185 ? 6.220 -12.965 13.839 1.00 92.44 185 LEU A N 1
ATOM 1506 C CA . LEU A 1 185 ? 7.493 -12.339 14.231 1.00 92.44 185 LEU A CA 1
ATOM 1507 C C . LEU A 1 185 ? 8.736 -13.123 13.809 1.00 92.44 185 LEU A C 1
ATOM 1509 O O . LEU A 1 185 ? 9.805 -12.534 13.676 1.00 92.44 185 LEU A O 1
ATOM 1513 N N . ASN A 1 186 ? 8.604 -14.436 13.638 1.00 94.31 186 ASN A N 1
ATOM 1514 C CA . ASN A 1 186 ? 9.690 -15.320 13.223 1.00 94.31 186 ASN A CA 1
ATOM 1515 C C . ASN A 1 186 ? 9.566 -15.716 11.744 1.00 94.31 186 ASN A C 1
ATOM 1517 O O . ASN A 1 186 ? 10.145 -16.717 11.323 1.00 94.31 186 ASN A O 1
ATOM 1521 N N . PHE A 1 187 ? 8.801 -14.954 10.956 1.00 97.00 187 PHE A N 1
ATOM 1522 C CA . PHE A 1 187 ? 8.650 -15.202 9.530 1.00 97.00 187 PHE A CA 1
ATOM 1523 C C . PHE A 1 187 ? 10.014 -15.162 8.823 1.00 97.00 187 PHE A C 1
ATOM 1525 O O . PHE A 1 187 ? 10.800 -14.231 9.015 1.00 97.00 187 PHE A O 1
ATOM 1532 N N . ASN A 1 188 ? 10.290 -16.167 7.987 1.00 95.88 188 ASN A N 1
ATOM 1533 C CA . ASN A 1 188 ? 11.532 -16.232 7.225 1.00 95.88 188 ASN A CA 1
ATOM 1534 C C . ASN A 1 188 ? 11.525 -15.195 6.093 1.00 95.88 188 ASN A C 1
ATOM 1536 O O . ASN A 1 188 ? 10.821 -15.363 5.101 1.00 95.88 188 ASN A O 1
ATOM 1540 N N . THR A 1 189 ? 12.343 -14.151 6.218 1.00 95.75 189 THR A N 1
ATOM 1541 C CA . THR A 1 189 ? 12.476 -13.098 5.200 1.00 95.75 189 THR A CA 1
ATOM 1542 C C . THR A 1 189 ? 13.422 -13.459 4.053 1.00 95.75 189 THR A C 1
ATOM 1544 O O . THR A 1 189 ? 13.498 -12.708 3.086 1.00 95.75 189 THR A O 1
ATOM 1547 N N . ARG A 1 190 ? 14.121 -14.602 4.119 1.00 94.81 190 ARG A N 1
ATOM 1548 C CA . ARG A 1 190 ? 15.017 -15.097 3.059 1.00 94.81 190 ARG A CA 1
ATOM 1549 C C . ARG A 1 190 ? 14.233 -15.890 2.016 1.00 94.81 190 ARG A C 1
ATOM 1551 O O . ARG A 1 190 ? 14.412 -17.100 1.874 1.00 94.81 190 ARG A O 1
ATOM 1558 N N . ILE A 1 191 ? 13.309 -15.204 1.359 1.00 95.38 191 ILE A N 1
ATOM 1559 C CA . ILE A 1 191 ? 12.505 -15.722 0.253 1.00 95.38 191 ILE A CA 1
ATOM 1560 C C . ILE A 1 191 ? 12.572 -14.737 -0.913 1.00 95.38 191 ILE A C 1
ATOM 1562 O O . ILE A 1 191 ? 12.733 -13.532 -0.698 1.00 95.38 191 ILE A O 1
ATOM 1566 N N . ASP A 1 192 ? 12.426 -15.246 -2.132 1.00 96.19 192 ASP A N 1
ATOM 1567 C CA . ASP A 1 192 ? 12.215 -14.400 -3.303 1.00 96.19 192 ASP A CA 1
ATOM 1568 C C . ASP A 1 192 ? 10.798 -13.812 -3.289 1.00 96.19 192 ASP A C 1
ATOM 1570 O O . ASP A 1 192 ? 9.868 -14.409 -2.732 1.00 96.19 192 ASP A O 1
ATOM 1574 N N . SER A 1 193 ? 10.634 -12.628 -3.884 1.00 97.50 193 SER A N 1
ATOM 1575 C CA . SER A 1 193 ? 9.324 -11.981 -3.991 1.00 97.50 193 SER A CA 1
ATOM 1576 C C . SER A 1 193 ? 8.347 -12.862 -4.783 1.00 97.50 193 SER A C 1
ATOM 1578 O O . SER A 1 193 ? 8.655 -13.226 -5.920 1.00 97.50 193 SER A O 1
ATOM 1580 N N . PRO A 1 194 ? 7.157 -13.196 -4.243 1.00 97.12 194 PRO A N 1
ATOM 1581 C CA . PRO A 1 194 ? 6.113 -13.890 -4.999 1.00 97.12 194 PRO A CA 1
ATOM 1582 C C . PRO A 1 194 ? 5.384 -12.987 -6.002 1.00 97.12 194 PRO A C 1
ATOM 1584 O O . PRO A 1 194 ? 4.697 -13.499 -6.886 1.00 97.12 194 PRO A O 1
ATOM 1587 N N . VAL A 1 195 ? 5.520 -11.662 -5.891 1.00 97.94 195 VAL A N 1
ATOM 1588 C CA . VAL A 1 195 ? 4.758 -10.691 -6.692 1.00 97.94 195 VAL A CA 1
ATOM 1589 C C . VAL A 1 195 ? 4.913 -10.888 -8.204 1.00 97.94 195 VAL A C 1
ATOM 1591 O O . VAL A 1 195 ? 3.890 -10.858 -8.886 1.00 97.94 195 VAL A O 1
ATOM 1594 N N . PRO A 1 196 ? 6.110 -11.136 -8.777 1.00 97.94 196 PRO A N 1
ATOM 1595 C CA . PRO A 1 196 ? 6.212 -11.371 -10.214 1.00 97.94 196 PRO A CA 1
ATOM 1596 C C . PRO A 1 196 ? 5.365 -12.559 -10.677 1.00 97.94 196 PRO A C 1
ATOM 1598 O O . PRO A 1 196 ? 4.651 -12.459 -11.672 1.00 97.94 196 PRO A O 1
ATOM 1601 N N . LYS A 1 197 ? 5.360 -13.653 -9.908 1.00 96.81 197 LYS A N 1
ATOM 1602 C CA . LYS A 1 197 ? 4.549 -14.836 -10.203 1.00 96.81 197 LYS A CA 1
ATOM 1603 C C . LYS A 1 197 ? 3.051 -14.548 -10.103 1.00 96.81 197 LYS A C 1
ATOM 1605 O O . LYS A 1 197 ? 2.286 -15.042 -10.929 1.00 96.81 197 LYS A O 1
ATOM 1610 N N . GLU A 1 198 ? 2.624 -13.740 -9.131 1.00 96.38 198 GLU A N 1
ATOM 1611 C CA . GLU A 1 198 ? 1.232 -13.265 -9.028 1.00 96.38 198 GLU A CA 1
ATOM 1612 C C . GLU A 1 198 ? 0.808 -12.4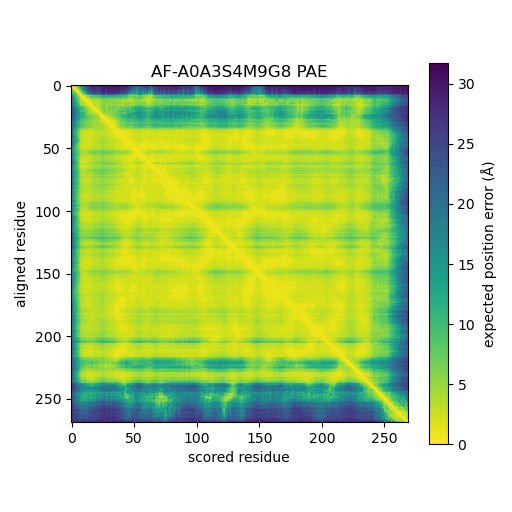49 -10.259 1.00 96.38 198 GLU A C 1
ATOM 1614 O O . GLU A 1 198 ? -0.347 -12.516 -10.677 1.00 96.38 198 GLU A O 1
ATOM 1619 N N . LEU A 1 199 ? 1.753 -11.723 -10.862 1.00 97.12 199 LEU A N 1
ATOM 1620 C CA . LEU A 1 199 ? 1.571 -10.944 -12.088 1.00 97.12 199 LEU A CA 1
ATOM 1621 C C . LEU A 1 199 ? 1.776 -11.767 -13.374 1.00 97.12 199 LEU A C 1
ATOM 1623 O O . LEU A 1 199 ? 1.673 -11.222 -14.471 1.00 97.12 199 LEU A O 1
ATOM 1627 N N . GLY A 1 200 ? 2.051 -13.070 -13.263 1.00 97.50 200 GLY A N 1
ATOM 1628 C CA . GLY A 1 200 ? 2.268 -13.958 -14.408 1.00 97.50 200 GLY A CA 1
ATOM 1629 C C . GLY A 1 200 ? 3.621 -13.783 -15.107 1.00 97.50 200 GLY A C 1
ATOM 1630 O O . GLY A 1 200 ? 3.748 -14.148 -16.275 1.00 97.50 200 GLY A O 1
ATOM 1631 N N . LEU A 1 201 ? 4.618 -13.225 -14.420 1.00 98.06 201 LEU A N 1
ATOM 1632 C CA . LEU A 1 201 ? 5.981 -13.046 -14.924 1.00 98.06 201 LEU A CA 1
ATOM 1633 C C . LEU A 1 201 ? 6.873 -14.259 -14.588 1.00 98.06 201 LEU A C 1
ATOM 1635 O O . LEU A 1 201 ? 6.622 -14.944 -13.592 1.00 98.06 201 LEU A O 1
ATOM 1639 N N . PRO A 1 202 ? 7.898 -14.543 -15.416 1.00 97.25 202 PRO A N 1
ATOM 1640 C CA . PRO A 1 202 ? 8.841 -15.640 -15.184 1.00 97.25 202 PRO A CA 1
ATOM 1641 C C . PRO A 1 202 ? 9.722 -15.372 -13.963 1.00 97.25 202 PRO A C 1
ATOM 1643 O O . PRO A 1 202 ? 10.032 -14.223 -13.688 1.00 97.25 202 PRO A O 1
ATOM 1646 N N . ASP A 1 203 ? 10.164 -16.413 -13.258 1.00 94.19 203 ASP A N 1
ATOM 1647 C CA . ASP A 1 203 ? 10.986 -16.253 -12.054 1.00 94.19 203 ASP A CA 1
ATOM 1648 C C . ASP A 1 203 ? 12.341 -15.572 -12.352 1.00 94.19 203 ASP A C 1
ATOM 1650 O O . ASP A 1 203 ? 12.953 -15.764 -13.404 1.00 94.19 203 ASP A O 1
ATOM 1654 N N . LEU A 1 204 ? 12.835 -14.799 -11.383 1.00 94.12 204 LEU A N 1
ATOM 1655 C CA . LEU A 1 204 ? 14.187 -14.236 -11.385 1.00 94.12 204 LEU A CA 1
ATOM 1656 C C . LEU A 1 204 ? 15.044 -14.967 -10.356 1.00 94.12 204 LEU A C 1
ATOM 1658 O O . LEU A 1 204 ? 14.595 -15.218 -9.238 1.00 94.12 204 LEU A O 1
ATOM 1662 N N . GLU A 1 205 ? 16.298 -15.248 -10.700 1.00 89.25 205 GLU A N 1
ATOM 1663 C CA . GLU A 1 205 ? 17.258 -15.772 -9.729 1.00 89.25 205 GLU A CA 1
ATOM 1664 C C . GLU A 1 205 ? 17.596 -14.701 -8.679 1.00 89.25 205 GLU A C 1
ATOM 1666 O O . GLU A 1 205 ? 17.983 -13.581 -9.022 1.00 89.25 205 GLU A O 1
ATOM 1671 N N . HIS A 1 206 ? 17.500 -15.061 -7.395 1.00 87.81 206 HIS A N 1
ATOM 1672 C CA . HIS A 1 206 ? 17.921 -14.230 -6.259 1.00 87.81 206 HIS A CA 1
ATOM 1673 C C . HIS A 1 206 ? 17.215 -12.864 -6.162 1.00 87.81 206 HIS A C 1
ATOM 1675 O O . HIS A 1 206 ? 17.847 -11.835 -5.901 1.00 87.81 206 HIS A O 1
ATOM 1681 N N . ASN A 1 207 ? 15.895 -12.854 -6.341 1.00 94.69 207 ASN A N 1
ATOM 1682 C CA . ASN A 1 207 ? 15.041 -11.673 -6.231 1.00 94.69 207 ASN A CA 1
ATOM 1683 C C . ASN A 1 207 ? 14.448 -11.533 -4.819 1.00 94.69 207 ASN A C 1
ATOM 1685 O O . ASN A 1 207 ? 13.227 -11.496 -4.630 1.00 94.69 207 ASN A O 1
ATOM 1689 N N . LEU A 1 208 ? 15.339 -11.498 -3.826 1.00 95.12 208 LEU A N 1
ATOM 1690 C CA . LEU A 1 208 ? 14.997 -11.487 -2.406 1.00 95.12 208 LEU A CA 1
ATOM 1691 C C . LEU A 1 208 ? 14.137 -10.281 -2.027 1.00 95.12 208 LEU A C 1
ATOM 1693 O O . LEU A 1 208 ? 14.428 -9.154 -2.420 1.00 95.12 208 LEU A O 1
ATOM 1697 N N . ILE A 1 209 ? 13.128 -10.503 -1.186 1.0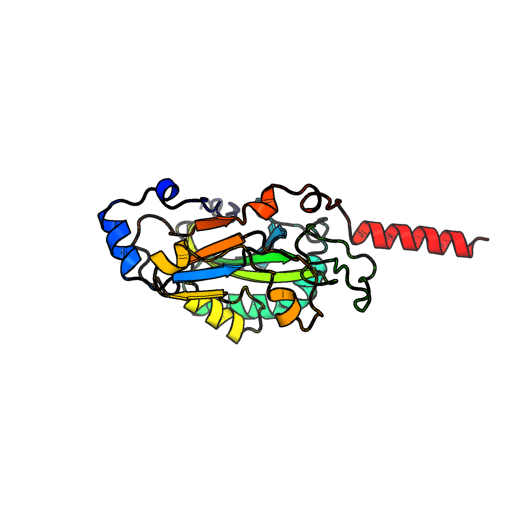0 96.19 209 ILE A N 1
ATOM 1698 C CA . ILE A 1 209 ? 12.294 -9.418 -0.654 1.00 96.19 209 ILE A CA 1
ATOM 1699 C C . ILE A 1 209 ? 13.108 -8.445 0.217 1.00 96.19 209 ILE A C 1
ATOM 1701 O O . ILE A 1 209 ? 14.010 -8.859 0.950 1.00 96.19 209 ILE A O 1
ATOM 1705 N N . GLU A 1 210 ? 12.724 -7.159 0.238 1.00 95.12 210 GLU A N 1
ATOM 1706 C CA . GLU A 1 210 ? 13.278 -6.179 1.199 1.00 95.12 210 GLU A CA 1
ATOM 1707 C C . GLU A 1 210 ? 12.992 -6.618 2.646 1.00 95.12 210 GLU A C 1
ATOM 1709 O O . GLU A 1 210 ? 13.773 -6.397 3.577 1.00 95.12 210 GLU A O 1
ATOM 1714 N N . GLY A 1 211 ? 11.830 -7.230 2.849 1.00 96.62 211 GLY A N 1
ATOM 1715 C CA . GLY A 1 211 ? 11.359 -7.684 4.140 1.00 96.62 211 GLY A CA 1
ATOM 1716 C C . GLY A 1 211 ? 9.847 -7.830 4.158 1.00 96.62 211 GLY A C 1
ATOM 1717 O O . GLY A 1 211 ? 9.199 -7.957 3.122 1.00 96.62 211 GLY A O 1
ATOM 1718 N N . VAL A 1 212 ? 9.272 -7.780 5.354 1.00 98.12 212 VAL A N 1
ATOM 1719 C CA . VAL A 1 212 ? 7.835 -7.944 5.573 1.00 98.12 212 VAL A CA 1
ATOM 1720 C C . VAL A 1 212 ? 7.270 -6.879 6.502 1.00 98.12 212 VAL A C 1
ATOM 1722 O O . VAL A 1 212 ? 7.967 -6.334 7.362 1.00 98.12 212 VAL A O 1
ATOM 1725 N N . VAL A 1 213 ? 5.981 -6.595 6.343 1.00 97.94 213 VAL A N 1
ATOM 1726 C CA . VAL A 1 213 ? 5.177 -5.810 7.283 1.00 97.94 213 VAL A CA 1
ATOM 1727 C C . VAL A 1 213 ? 4.271 -6.758 8.054 1.00 97.94 213 VAL A C 1
ATOM 1729 O O . VAL A 1 213 ? 3.595 -7.600 7.460 1.00 97.94 213 VAL A O 1
ATOM 1732 N N . ILE A 1 214 ? 4.249 -6.593 9.375 1.00 97.19 214 ILE A N 1
ATOM 1733 C CA . ILE A 1 214 ? 3.464 -7.398 10.308 1.00 97.19 214 ILE A CA 1
ATOM 1734 C C . ILE A 1 214 ? 2.464 -6.486 11.006 1.00 97.19 214 ILE A C 1
ATOM 1736 O O . ILE A 1 214 ? 2.848 -5.482 11.613 1.00 97.19 214 ILE A O 1
ATOM 1740 N N . LYS A 1 215 ? 1.181 -6.839 10.931 1.00 95.50 215 LYS A N 1
ATOM 1741 C CA . LYS A 1 215 ? 0.091 -6.097 11.577 1.00 95.50 215 LYS A CA 1
ATOM 1742 C C . LYS A 1 215 ? -1.072 -7.016 11.964 1.00 95.50 215 LYS A C 1
ATOM 1744 O O . LYS A 1 215 ? -1.137 -8.142 11.467 1.00 95.50 215 LYS A O 1
ATOM 1749 N N . PRO A 1 216 ? -1.997 -6.579 12.835 1.00 95.00 216 PRO A N 1
ATOM 1750 C CA . PRO A 1 216 ? -3.183 -7.360 13.147 1.00 95.00 216 PRO A CA 1
ATOM 1751 C C . PRO A 1 216 ? -4.029 -7.594 11.899 1.00 95.00 216 PRO A C 1
ATOM 1753 O O . PRO A 1 216 ? -4.244 -6.685 11.097 1.00 95.00 216 PRO A O 1
ATOM 1756 N N . TYR A 1 217 ? -4.532 -8.814 11.767 1.00 96.56 217 TYR A N 1
ATOM 1757 C CA . TYR A 1 217 ? -5.392 -9.212 10.663 1.00 96.56 217 TYR A CA 1
ATOM 1758 C C . TYR A 1 217 ? -6.788 -8.587 10.795 1.00 96.56 217 TYR A C 1
ATOM 1760 O O . TYR A 1 217 ? -7.276 -7.992 9.842 1.00 96.56 217 TYR A O 1
ATOM 1768 N N . ASN A 1 218 ? -7.393 -8.666 11.985 1.00 91.69 218 ASN A N 1
ATOM 1769 C CA . ASN A 1 218 ? -8.801 -8.321 12.213 1.00 91.69 218 ASN A CA 1
ATOM 1770 C C . ASN A 1 218 ? -9.051 -7.539 13.521 1.00 91.69 218 ASN A C 1
ATOM 1772 O O . ASN A 1 218 ? -9.990 -7.819 14.268 1.00 91.69 218 ASN A O 1
ATOM 1776 N N . LEU A 1 219 ? -8.206 -6.548 13.823 1.00 90.00 219 LEU A N 1
ATOM 1777 C CA . LEU A 1 219 ? -8.366 -5.698 15.008 1.00 90.00 219 LEU A CA 1
ATOM 1778 C C . LEU A 1 219 ? -9.483 -4.656 14.810 1.00 90.00 219 LEU A C 1
ATOM 1780 O O . LEU A 1 219 ? -9.228 -3.556 14.329 1.00 90.00 219 LEU A O 1
ATOM 1784 N N . LYS A 1 220 ? -10.720 -5.008 15.184 1.00 83.81 220 LYS A N 1
ATOM 1785 C CA . LYS A 1 220 ? -11.883 -4.101 15.103 1.00 83.81 220 LYS A CA 1
ATOM 1786 C C . LYS A 1 220 ? -11.936 -3.091 16.253 1.00 83.81 220 LYS A C 1
ATOM 1788 O O . LYS A 1 220 ? -12.305 -1.940 16.041 1.00 83.81 220 LYS A O 1
ATOM 1793 N N . ASP A 1 221 ? -11.572 -3.530 17.457 1.00 83.31 221 ASP A N 1
ATOM 1794 C CA . ASP A 1 221 ? -11.520 -2.684 18.651 1.00 83.31 221 ASP A CA 1
ATOM 1795 C C . ASP A 1 221 ? -10.217 -1.876 18.662 1.00 83.31 221 ASP A C 1
ATOM 1797 O O . ASP A 1 221 ? -9.137 -2.404 18.938 1.00 83.31 221 ASP A O 1
ATOM 1801 N N . LYS A 1 222 ? -10.326 -0.588 18.326 1.00 73.62 222 LYS A N 1
ATOM 1802 C CA . LYS A 1 222 ? -9.186 0.333 18.233 1.00 73.62 222 LYS A CA 1
ATOM 1803 C C . LYS A 1 222 ? -8.702 0.816 19.598 1.00 73.62 222 LYS A C 1
ATOM 1805 O O . LYS A 1 222 ? -7.569 1.269 19.687 1.00 73.62 222 LYS A O 1
ATOM 1810 N N . GLU A 1 223 ? -9.513 0.681 20.646 1.00 80.81 223 GLU A N 1
ATOM 1811 C CA . GLU A 1 223 ? -9.135 1.037 22.020 1.00 80.81 223 GLU A CA 1
ATOM 1812 C C . GLU A 1 223 ? -8.400 -0.109 22.726 1.00 80.81 223 GLU A C 1
ATOM 1814 O O . GLU A 1 223 ? -7.840 0.063 23.812 1.00 80.81 223 GLU A O 1
ATOM 1819 N N . LEU A 1 224 ? -8.351 -1.290 22.097 1.00 79.56 224 LEU A N 1
ATOM 1820 C CA . LEU A 1 224 ? -7.669 -2.456 22.645 1.00 79.56 224 LEU A CA 1
ATOM 1821 C C . LEU A 1 224 ? -6.182 -2.181 22.927 1.00 79.56 224 LEU A C 1
ATOM 1823 O O . LEU A 1 224 ? -5.633 -2.746 23.884 1.00 79.56 224 LEU A O 1
ATOM 1827 N N . LEU A 1 225 ? -5.558 -1.339 22.093 1.00 79.00 225 LEU A N 1
ATOM 1828 C CA . LEU A 1 225 ? -4.142 -0.985 22.113 1.00 79.00 225 LEU A CA 1
ATOM 1829 C C . LEU A 1 225 ? -3.967 0.530 21.969 1.00 79.00 225 LEU A C 1
ATOM 1831 O O . LEU A 1 225 ? -4.585 1.158 21.118 1.00 79.00 225 LEU A O 1
ATOM 1835 N N . SER A 1 226 ? -3.064 1.096 22.764 1.00 75.56 226 SER A N 1
ATOM 1836 C CA . SER A 1 226 ? -2.737 2.527 22.784 1.00 75.56 226 SER A CA 1
ATOM 1837 C C . SER A 1 226 ? -2.132 3.040 21.479 1.00 75.56 226 SER A C 1
ATOM 1839 O O . SER A 1 226 ? -2.266 4.216 21.153 1.00 75.56 226 SER A O 1
ATOM 1841 N N . ASN A 1 227 ? -1.463 2.163 20.728 1.00 79.81 227 ASN A N 1
ATOM 1842 C CA . ASN A 1 227 ? -0.819 2.482 19.463 1.00 79.81 227 ASN A CA 1
ATOM 1843 C C . ASN A 1 227 ? -1.139 1.421 18.413 1.00 79.81 227 ASN A C 1
ATOM 1845 O O . ASN A 1 227 ? -1.263 0.233 18.720 1.00 79.81 227 ASN A O 1
ATOM 1849 N N . ARG A 1 228 ? -1.186 1.845 17.144 1.00 86.38 228 ARG A N 1
ATOM 1850 C CA . ARG A 1 228 ? -1.336 0.950 15.993 1.00 86.38 228 ARG A CA 1
ATOM 1851 C C . ARG A 1 228 ? -0.157 -0.041 15.960 1.00 86.38 228 ARG A C 1
ATOM 1853 O O . ARG A 1 228 ? 0.973 0.382 15.710 1.00 86.38 228 ARG A O 1
ATOM 1860 N N . PRO A 1 229 ? -0.380 -1.351 16.168 1.00 88.12 229 PRO A N 1
ATOM 1861 C CA . PRO A 1 229 ? 0.710 -2.292 16.415 1.00 88.12 229 PRO A CA 1
ATOM 1862 C C . PRO A 1 229 ? 1.253 -2.867 15.096 1.00 88.12 229 PRO A C 1
ATOM 1864 O O . PRO A 1 229 ? 1.125 -4.054 14.804 1.00 88.12 229 PRO A O 1
ATOM 1867 N N . VAL A 1 230 ? 1.823 -1.999 14.264 1.00 92.94 230 VAL A N 1
ATOM 1868 C CA . VAL A 1 230 ? 2.411 -2.368 12.970 1.00 92.94 230 VAL A CA 1
ATOM 1869 C C . VAL A 1 230 ? 3.924 -2.293 13.082 1.00 92.94 230 VAL A C 1
ATOM 1871 O O . VAL A 1 230 ? 4.467 -1.271 13.501 1.00 92.94 230 VAL A O 1
ATOM 1874 N N . ILE A 1 231 ? 4.612 -3.348 12.663 1.00 94.12 231 ILE A N 1
ATOM 1875 C CA . ILE A 1 231 ? 6.075 -3.384 12.599 1.00 94.12 231 ILE A CA 1
ATOM 1876 C C . ILE A 1 231 ? 6.541 -3.845 11.225 1.00 94.12 231 ILE A C 1
ATOM 1878 O O . ILE A 1 231 ? 5.779 -4.419 10.448 1.00 94.12 231 ILE A O 1
ATOM 1882 N N . LYS A 1 232 ? 7.822 -3.628 10.946 1.00 94.88 232 LYS A N 1
ATOM 1883 C CA . LYS A 1 232 ? 8.503 -4.212 9.792 1.00 94.88 232 LYS A CA 1
ATOM 1884 C C . LYS A 1 232 ? 9.661 -5.093 10.244 1.00 94.88 232 LYS A C 1
ATOM 1886 O O . LYS A 1 232 ? 10.369 -4.726 11.178 1.00 94.88 232 LYS A O 1
ATOM 1891 N N . LEU A 1 233 ? 9.880 -6.198 9.542 1.00 94.25 233 LEU A N 1
ATOM 1892 C CA . LEU A 1 233 ? 11.112 -6.980 9.615 1.00 94.25 233 LEU A CA 1
ATOM 1893 C C . LEU A 1 233 ? 11.830 -6.833 8.283 1.00 94.25 233 LEU A C 1
ATOM 1895 O O . LEU A 1 233 ? 11.197 -6.925 7.236 1.00 94.25 233 LEU A O 1
ATOM 1899 N N . LYS A 1 234 ? 13.134 -6.587 8.314 1.00 91.06 234 LYS A N 1
ATOM 1900 C CA . LYS A 1 234 ? 13.948 -6.510 7.103 1.00 91.06 234 LYS A CA 1
ATOM 1901 C C . LYS A 1 234 ? 14.637 -7.840 6.828 1.00 91.06 234 LYS A C 1
ATOM 1903 O O . LYS A 1 234 ? 14.940 -8.579 7.765 1.00 91.06 234 LYS A O 1
ATOM 1908 N N . ASN A 1 235 ? 14.913 -8.117 5.562 1.00 91.00 235 ASN A N 1
ATOM 1909 C CA . ASN A 1 235 ? 15.887 -9.127 5.182 1.00 91.00 235 ASN A CA 1
ATOM 1910 C C . ASN A 1 235 ? 17.306 -8.546 5.370 1.00 91.00 235 ASN A C 1
ATOM 1912 O O . ASN A 1 235 ? 17.616 -7.539 4.736 1.00 91.00 235 ASN A O 1
ATOM 1916 N N . PRO A 1 236 ? 18.166 -9.129 6.230 1.00 87.12 236 PRO A N 1
ATOM 1917 C CA . PRO A 1 236 ? 19.529 -8.632 6.433 1.00 87.12 236 PRO A CA 1
ATOM 1918 C C . PRO A 1 236 ? 20.363 -8.599 5.148 1.00 87.12 236 PRO A C 1
ATOM 1920 O O . PRO A 1 236 ? 21.112 -7.654 4.941 1.00 87.12 236 PRO A O 1
ATOM 1923 N N . GLU A 1 237 ? 20.180 -9.581 4.260 1.00 85.25 237 GLU A N 1
ATOM 1924 C CA . GLU A 1 237 ? 20.929 -9.678 2.997 1.00 85.25 237 GLU A CA 1
ATOM 1925 C C . GLU A 1 237 ? 20.567 -8.540 2.034 1.00 85.25 237 GLU A C 1
ATOM 1927 O O . GLU A 1 237 ? 21.390 -8.113 1.231 1.00 85.25 237 GLU A O 1
ATOM 1932 N N . PHE A 1 238 ? 19.358 -7.986 2.164 1.00 81.19 238 PHE A N 1
ATOM 1933 C CA . PHE A 1 238 ? 18.917 -6.850 1.363 1.00 81.19 238 PHE A CA 1
ATOM 1934 C C . PHE A 1 238 ? 19.617 -5.535 1.743 1.00 81.19 238 PHE A C 1
ATOM 1936 O O . PHE A 1 238 ? 19.831 -4.677 0.896 1.00 81.19 238 PHE A O 1
ATOM 1943 N N . ASP A 1 239 ? 19.984 -5.339 3.011 1.00 68.81 239 ASP A N 1
ATOM 1944 C CA . ASP A 1 239 ? 20.654 -4.103 3.445 1.00 68.81 239 ASP A CA 1
ATOM 1945 C C . ASP A 1 239 ? 22.170 -4.117 3.121 1.00 68.81 239 ASP A C 1
ATOM 1947 O O . ASP A 1 239 ? 22.816 -3.071 3.184 1.00 68.81 239 ASP A O 1
ATOM 1951 N N . GLU A 1 240 ? 22.750 -5.276 2.779 1.00 63.75 240 GLU A N 1
ATOM 1952 C CA . GLU A 1 240 ? 24.202 -5.452 2.616 1.00 63.75 240 GLU A CA 1
ATOM 1953 C C . GLU A 1 240 ? 24.711 -5.263 1.174 1.00 63.75 240 GLU A C 1
ATOM 1955 O O . GLU A 1 240 ? 25.890 -4.947 0.993 1.00 63.75 240 GLU A O 1
ATOM 1960 N N . GLU A 1 241 ? 23.873 -5.408 0.138 1.00 66.62 241 GLU A N 1
ATOM 1961 C CA . GLU A 1 241 ? 24.357 -5.326 -1.250 1.00 66.62 241 GLU A CA 1
ATOM 1962 C C . GLU A 1 241 ? 24.119 -3.968 -1.934 1.00 66.62 241 GLU A C 1
ATOM 1964 O O . GLU A 1 241 ? 23.000 -3.481 -2.090 1.00 66.62 241 GLU A O 1
ATOM 1969 N N . GLU A 1 242 ? 25.177 -3.391 -2.511 1.00 61.56 242 GLU A N 1
ATOM 1970 C CA . GLU A 1 242 ? 25.096 -2.108 -3.230 1.00 61.56 242 GLU A CA 1
ATOM 1971 C C . GLU A 1 242 ? 24.131 -2.115 -4.430 1.00 61.56 242 GLU A C 1
ATOM 1973 O O . GLU A 1 242 ? 23.687 -1.055 -4.879 1.00 61.56 242 GLU A O 1
ATOM 1978 N N . LYS A 1 243 ? 23.798 -3.290 -4.989 1.00 62.66 243 LYS A N 1
ATOM 1979 C CA . LYS A 1 243 ? 22.869 -3.405 -6.129 1.00 62.66 243 LYS A CA 1
ATOM 1980 C C . LYS A 1 243 ? 21.461 -2.893 -5.797 1.00 62.66 243 LYS A C 1
ATOM 1982 O O . LYS A 1 243 ? 20.757 -2.464 -6.708 1.00 62.66 243 LYS A O 1
ATOM 1987 N N . PHE A 1 244 ? 21.088 -2.871 -4.517 1.00 60.66 244 PHE A N 1
ATOM 1988 C CA . PHE A 1 244 ? 19.780 -2.423 -4.042 1.00 60.66 244 PHE A CA 1
ATOM 1989 C C . PHE A 1 244 ? 19.616 -0.886 -4.043 1.00 60.66 244 PHE A C 1
ATOM 1991 O O . PHE A 1 244 ? 18.524 -0.375 -3.807 1.00 60.66 244 PHE A O 1
ATOM 1998 N N . HIS A 1 245 ? 20.665 -0.110 -4.353 1.00 64.31 245 HIS A N 1
ATOM 1999 C CA . HIS A 1 245 ? 20.664 1.359 -4.224 1.00 64.31 245 HIS A CA 1
ATOM 2000 C C . HIS A 1 245 ? 21.042 2.118 -5.508 1.00 64.31 245 HIS A C 1
ATOM 2002 O O . HIS A 1 245 ? 21.540 3.241 -5.449 1.00 64.31 245 HIS A O 1
ATOM 2008 N N . LYS A 1 246 ? 20.809 1.517 -6.681 1.00 74.25 246 LYS A N 1
ATOM 2009 C CA . LYS A 1 246 ? 21.241 2.037 -7.991 1.00 74.25 246 LYS A CA 1
ATOM 2010 C C . LYS A 1 246 ? 20.143 2.738 -8.798 1.00 74.25 246 LYS A C 1
ATOM 2012 O O . LYS A 1 246 ? 20.382 3.092 -9.948 1.00 74.25 246 LYS A O 1
ATOM 2017 N N . ALA A 1 247 ? 18.948 2.929 -8.239 1.00 69.69 247 ALA A N 1
ATOM 2018 C CA . ALA A 1 247 ? 17.858 3.606 -8.938 1.00 69.69 247 ALA A CA 1
ATOM 2019 C C . ALA A 1 247 ? 18.198 5.080 -9.233 1.00 69.69 247 ALA A C 1
ATOM 2021 O O . ALA A 1 247 ? 18.593 5.835 -8.340 1.00 69.69 247 ALA A O 1
ATOM 2022 N N . GLU A 1 248 ? 18.007 5.503 -10.484 1.00 74.75 248 GLU A N 1
ATOM 2023 C CA . GLU A 1 248 ? 18.191 6.891 -10.911 1.00 74.75 248 GLU A CA 1
ATOM 2024 C C . GLU A 1 248 ? 16.857 7.651 -10.932 1.00 74.75 248 GLU A C 1
ATOM 2026 O O . GLU A 1 248 ? 15.789 7.084 -11.160 1.00 74.75 248 GLU A O 1
ATOM 2031 N N . LYS A 1 249 ? 16.901 8.970 -10.703 1.00 74.06 249 LYS A N 1
ATOM 2032 C CA . LYS A 1 249 ? 15.710 9.819 -10.855 1.00 74.06 249 LYS A CA 1
ATOM 2033 C C . LYS A 1 249 ? 15.365 9.964 -12.332 1.00 74.06 249 LYS A C 1
ATOM 2035 O O . LYS A 1 249 ? 16.208 10.389 -13.121 1.00 74.06 249 LYS A O 1
ATOM 2040 N N . TRP A 1 250 ? 14.105 9.737 -12.676 1.00 79.31 250 TRP A N 1
ATOM 2041 C CA . TRP A 1 250 ? 13.626 9.807 -14.051 1.00 79.31 250 TRP A CA 1
ATOM 2042 C C . TRP A 1 250 ? 12.286 10.521 -14.156 1.00 79.31 250 TRP A C 1
ATOM 2044 O O . TRP A 1 250 ? 11.563 10.642 -13.169 1.00 79.31 250 TRP A O 1
ATOM 2054 N N . SER A 1 251 ? 11.982 10.987 -15.374 1.00 73.31 251 SER A N 1
ATOM 2055 C CA . SER A 1 251 ? 10.779 11.762 -15.651 1.00 73.31 251 SER A CA 1
ATOM 2056 C C . SER A 1 251 ? 10.055 11.341 -16.909 1.00 73.31 251 SER A C 1
ATOM 2058 O O . SER A 1 251 ? 10.589 11.485 -18.015 1.00 73.31 251 SER A O 1
ATOM 2060 N N . LEU A 1 252 ? 8.794 10.941 -16.750 1.00 70.62 252 LEU A N 1
ATOM 2061 C CA . LEU A 1 252 ? 7.925 10.575 -17.865 1.00 70.62 252 LEU A CA 1
ATOM 2062 C C . LEU A 1 252 ? 7.794 11.736 -18.873 1.00 70.62 252 LEU A C 1
ATOM 2064 O O . LEU A 1 252 ? 7.968 11.560 -20.082 1.00 70.62 252 LEU A O 1
ATOM 2068 N N . PHE A 1 253 ? 7.592 12.964 -18.379 1.00 69.38 253 PHE A N 1
ATOM 2069 C CA . PHE A 1 253 ? 7.464 14.146 -19.233 1.00 69.38 253 PHE A CA 1
ATOM 2070 C C . PHE A 1 253 ? 8.771 14.498 -19.954 1.00 69.38 253 PHE A C 1
ATOM 2072 O O . PHE A 1 253 ? 8.739 14.813 -21.147 1.00 69.38 253 PHE A O 1
ATOM 2079 N N . ARG A 1 254 ? 9.934 14.425 -19.288 1.00 60.31 254 ARG A N 1
ATOM 2080 C CA . ARG A 1 254 ? 11.214 14.781 -19.936 1.00 60.31 254 ARG A CA 1
ATOM 2081 C C . ARG A 1 254 ? 11.633 13.772 -20.997 1.00 60.31 254 ARG A C 1
ATOM 2083 O O . ARG A 1 254 ? 12.128 14.197 -22.041 1.00 60.31 254 ARG A O 1
ATOM 2090 N N . ILE A 1 255 ? 11.409 12.479 -20.765 1.00 58.59 255 ILE A N 1
ATOM 2091 C CA . ILE A 1 255 ? 11.752 11.435 -21.738 1.00 58.59 255 ILE A CA 1
ATOM 2092 C C . ILE A 1 255 ? 10.918 11.616 -23.019 1.00 58.59 255 ILE A C 1
ATOM 2094 O O . ILE A 1 255 ? 11.471 11.616 -24.123 1.00 58.59 255 ILE A O 1
ATOM 2098 N N . SER A 1 256 ? 9.614 11.898 -22.886 1.00 60.62 256 SER A N 1
ATOM 2099 C CA . SER A 1 256 ? 8.745 12.176 -24.042 1.00 60.62 256 SER A CA 1
ATOM 2100 C C . SER A 1 256 ? 9.198 13.408 -24.852 1.00 60.62 256 SER A C 1
ATOM 2102 O O . SER A 1 256 ? 9.187 13.403 -26.088 1.00 60.62 256 SER A O 1
ATOM 2104 N N . LEU A 1 257 ? 9.667 14.462 -24.171 1.00 56.59 257 LEU A N 1
ATOM 2105 C CA . LEU A 1 257 ? 10.119 15.711 -24.791 1.00 56.59 257 LEU A CA 1
ATOM 2106 C C . LEU A 1 257 ? 11.486 15.583 -25.477 1.00 56.59 257 LEU A C 1
ATOM 2108 O O . LEU A 1 257 ? 11.683 16.160 -26.551 1.00 56.59 257 LEU A O 1
ATOM 2112 N N . GLN A 1 258 ? 12.429 14.836 -24.892 1.00 52.59 258 GLN A N 1
ATOM 2113 C CA . GLN A 1 258 ? 13.731 14.572 -25.515 1.00 52.59 258 GLN A CA 1
ATOM 2114 C C . GLN A 1 258 ? 13.563 13.822 -26.839 1.00 52.59 258 GLN A C 1
ATOM 2116 O O . GLN A 1 258 ? 14.146 14.229 -27.843 1.00 52.59 258 GLN A O 1
ATOM 2121 N N . LYS A 1 259 ? 12.688 12.812 -26.888 1.00 54.09 259 LYS A N 1
ATOM 2122 C CA . LYS A 1 259 ? 12.402 12.073 -28.125 1.00 54.09 259 LYS A CA 1
ATOM 2123 C C . LYS A 1 259 ? 11.756 12.936 -29.203 1.00 54.09 259 LYS A C 1
ATOM 2125 O O . LYS A 1 259 ? 12.184 12.864 -30.350 1.00 54.09 259 LYS A O 1
ATOM 2130 N N . ARG A 1 260 ? 10.812 13.823 -28.854 1.00 48.03 260 ARG A N 1
ATOM 2131 C CA . ARG A 1 260 ? 10.260 14.797 -29.820 1.00 48.03 260 ARG A CA 1
ATOM 2132 C C . ARG A 1 260 ? 11.345 15.689 -30.423 1.00 48.03 260 ARG A C 1
ATOM 2134 O O . ARG A 1 260 ? 11.318 15.942 -31.623 1.00 48.03 260 ARG A O 1
ATOM 2141 N N . LYS A 1 261 ? 12.318 16.138 -29.621 1.00 43.22 261 LYS A N 1
ATOM 2142 C CA . LYS A 1 261 ? 13.461 16.909 -30.132 1.00 43.22 261 LYS A CA 1
ATOM 2143 C C . LYS A 1 261 ? 14.341 16.077 -31.067 1.00 43.22 261 LYS A C 1
ATOM 2145 O O . LYS A 1 261 ? 14.654 16.563 -32.146 1.00 43.22 261 LYS A O 1
ATOM 2150 N N . VAL A 1 262 ? 14.695 14.842 -30.701 1.00 48.25 262 VAL A N 1
ATOM 2151 C CA . VAL A 1 262 ? 15.507 13.957 -31.561 1.00 48.25 262 VAL A CA 1
ATOM 2152 C C . VAL A 1 262 ? 14.784 13.631 -32.873 1.00 48.25 262 VAL A C 1
ATOM 2154 O O . VAL A 1 262 ? 15.381 13.748 -33.938 1.00 48.25 262 VAL A O 1
ATOM 2157 N N . PHE A 1 263 ? 13.486 13.323 -32.824 1.00 39.66 263 PHE A N 1
ATOM 2158 C CA . PHE A 1 263 ? 12.666 13.071 -34.013 1.00 39.66 263 PHE A CA 1
ATOM 2159 C C . PHE A 1 263 ? 12.617 14.288 -34.955 1.00 39.66 263 PHE A C 1
ATOM 2161 O O . PHE A 1 263 ? 12.820 14.149 -36.157 1.00 39.66 263 PHE A O 1
ATOM 2168 N N . LEU A 1 264 ? 12.441 15.499 -34.414 1.00 40.78 264 LEU A N 1
ATOM 2169 C CA . LEU A 1 264 ? 12.465 16.743 -35.198 1.00 40.78 264 LEU A CA 1
ATOM 2170 C C . LEU A 1 264 ? 13.848 17.075 -35.785 1.00 40.78 264 LEU A C 1
ATOM 2172 O O . LEU A 1 264 ? 13.921 17.751 -36.809 1.00 40.78 264 LEU A O 1
ATOM 2176 N N . LEU A 1 265 ? 14.937 16.637 -35.148 1.00 43.62 265 LEU A N 1
ATOM 2177 C CA . LEU A 1 265 ? 16.300 16.789 -35.668 1.00 43.62 265 LEU A CA 1
ATOM 2178 C C . LEU A 1 265 ? 16.598 15.801 -36.806 1.00 43.62 265 LEU A C 1
ATOM 2180 O O . LEU A 1 265 ? 17.276 16.173 -37.757 1.00 43.62 265 LEU A O 1
ATOM 2184 N N . LEU A 1 266 ? 16.058 14.581 -36.746 1.00 46.59 266 LEU A N 1
ATOM 2185 C CA . LEU A 1 266 ? 16.228 13.565 -37.792 1.00 46.59 266 LEU A CA 1
ATOM 2186 C C . LEU A 1 266 ? 15.399 13.842 -39.057 1.00 46.59 266 LEU A C 1
ATOM 2188 O O . LEU A 1 266 ? 15.758 13.357 -40.118 1.00 46.59 266 LEU A O 1
ATOM 2192 N N . GLN A 1 267 ? 14.329 14.640 -38.971 1.00 49.56 267 GLN A N 1
ATOM 2193 C CA . GLN A 1 267 ? 13.547 15.083 -40.138 1.00 49.56 267 GLN A CA 1
ATOM 2194 C C . GLN A 1 267 ? 14.110 16.336 -40.836 1.00 49.56 267 GLN A C 1
ATOM 2196 O O . GLN A 1 267 ? 13.539 16.796 -41.823 1.00 49.56 267 GLN A O 1
ATOM 2201 N N . LYS A 1 268 ? 15.185 16.931 -40.303 1.00 49.09 268 LYS A N 1
ATOM 2202 C CA . LYS A 1 268 ? 15.832 18.138 -40.850 1.00 49.09 268 LYS A CA 1
ATOM 2203 C C . LYS A 1 268 ? 17.184 17.869 -41.527 1.00 49.09 268 LYS A C 1
ATOM 2205 O O . LYS A 1 268 ? 17.827 18.831 -41.941 1.00 49.09 268 LYS A O 1
ATOM 2210 N N . ASN A 1 269 ? 17.577 16.602 -41.647 1.00 40.91 269 ASN A N 1
ATOM 2211 C CA . ASN A 1 269 ? 18.720 16.119 -42.429 1.00 40.91 269 ASN A CA 1
ATOM 2212 C C . ASN A 1 269 ? 18.224 15.181 -43.531 1.00 40.91 269 ASN A C 1
ATOM 2214 O O . ASN A 1 269 ? 18.960 15.036 -44.528 1.00 40.91 269 ASN A O 1
#

Nearest PDB structures (foldseek):
  1s68-assembly1_A  TM=7.601E-01  e=5.672E-14  Tequatrovirus T4
  2hvs-assembly1_A  TM=7.140E-01  e=1.506E-14  Tequatrovirus T4
  2hvs-assembly2_B  TM=7.382E-01  e=1.272E-13  Tequatrovirus T4
  2hvq-assembly1_A  TM=6.919E-01  e=1.272E-13  Tequatrovirus T4
  6vtb-assembly1_A  TM=7.186E-01  e=2.605E-07  Naegleria gruberi

Secondary structure (DSSP, 8-state):
----SS----PPPPPPSSGGGG---HHHHHHHTTS-EEEEE---SEEEEEEEETTEEEEEETTEEE-TT--STTHHHHHHHHHHHHHHHHHHHHHHS--SEEEEEEEEEES----TTSPPPTT---SSSSS---SSEEEEEEEEEEE-TT--EEEPPHHHHHHHHHHTT--B--EEEEE-HHHHHT----SB-SHHHHTTPPP-TT-B-SEEEEEESS---GGGSSS---EEEE-HHHHH-GGGG-PPP--HHHHHHHHHHHHHHHTT-

Mean predicted aligned error: 6.95 Å